Protein 2YFV (pdb70)

Organism: Kluyveromyces lactis (strain ATCC 8585 / CBS 2359 / DSM 70799 / NBRC 1267 / NRRL Y-1140 / WM37) (NCBI:txid284590)

GO terms:
  GO:0005515 protein binding (F, IPI)
  GO:0043505 CENP-A containing nucleosome (C, IDA)

B-factor: mean 50.05, std 14.67, range [24.53, 104.57]

Solvent-accessible surface area: 11880 Å² total; per-residue (Å²): 24,31,150,139,13,0,35,115,8,0,88,98,0,2,94,91,55,116,47,152,20,72,84,65,0,27,101,0,0,27,63,0,0,44,14,36,2,16,5,16,1,44,35,0,30,18,42,0,31,107,38,86,27,17,24,0,51,111,130,9,0,72,71,7,70,175,126,97,134,121,39,59,2,1,39,99,78,11,0,101,142,4,3,149,169,6,43,9,153,92,40,24,52,99,0,33,83,10,1,22,71,3,0,72,70,7,0,46,37,0,0,115,27,0,3,78,94,0,75,159,53,180,76,151,39,0,26,0,79,1,0,3,70,0,1,82,121,24,15,198,115,71,168,88,126,53,94,4,146,41,101,131,110,5,38,120,37,58,109,122,84,11,116,79,115,26,116,120,11,65,66,76,27,89,132,54,11,49,106,7,18,112,99,4,63,36,93,85,56,49,84,37,98,71,47,168,161,103,55,56,79,142

InterPro domains:
  IPR000164 Histone H3/CENP-A [PR00622] (79-100)
  IPR000164 Histone H3/CENP-A [PR00622] (146-162)
  IPR000164 Histone H3/CENP-A [PR00622] (162-183)
  IPR000164 Histone H3/CENP-A [PS00959] (112-120)
  IPR000164 Histone H3/CENP-A [PTHR45810] (48-181)
  IPR000164 Histone H3/CENP-A [SM00428] (77-184)
  IPR007125 Core Histone H2A/H2B/H3 domain [PF00125] (92-179)
  IPR009072 Histone-fold [G3DSA:1.10.20.10] (46-183)
  IPR009072 Histone-fold [SSF47113] (60-182)

Structure (mmCIF, N/CA/C/O backbone):
data_2YFV
#
_entry.id   2YFV
#
_cell.length_a   32.723
_cell.length_b   65.530
_cell.length_c   121.097
_cell.angle_alpha   90.00
_cell.angle_beta   90.00
_cell.angle_gamma   90.00
#
_symmetry.space_group_name_H-M   'P 2 21 21'
#
loop_
_entity.id
_entity.type
_entity.pdbx_description
1 polymer 'HISTONE H3-LIKE CENTROMERIC PROTEIN CSE4'
2 polymer 'HISTONE H4'
3 polymer SCM3
4 non-polymer 'IODIDE ION'
5 water water
#
loop_
_atom_site.group_PDB
_atom_site.id
_atom_site.type_symbol
_atom_site.label_atom_id
_atom_site.label_alt_id
_atom_site.label_comp_id
_atom_site.label_asym_id
_atom_site.label_entity_id
_atom_site.label_seq_id
_atom_site.pdbx_PDB_ins_code
_atom_site.Cartn_x
_atom_site.Cartn_y
_atom_site.Cartn_z
_atom_site.occupancy
_atom_site.B_iso_or_equiv
_atom_site.auth_seq_id
_atom_site.auth_comp_id
_atom_site.auth_asym_id
_atom_site.auth_atom_id
_atom_site.pdbx_PDB_model_num
ATOM 1 N N . ILE A 1 28 ? -18.971 4.582 -26.552 1.00 62.24 108 ILE A N 1
ATOM 2 C CA . ILE A 1 28 ? -19.491 5.750 -27.330 1.00 61.81 108 ILE A CA 1
ATOM 3 C C . ILE A 1 28 ? -20.859 5.408 -27.936 1.00 63.32 108 ILE A C 1
ATOM 4 O O . ILE A 1 28 ? -21.084 4.301 -28.436 1.00 64.07 108 ILE A O 1
ATOM 9 N N . SER A 1 29 ? -21.769 6.369 -27.871 1.00 63.57 109 SER A N 1
ATOM 10 C CA . SER A 1 29 ? -23.054 6.246 -28.523 1.00 65.29 109 SER A CA 1
ATOM 11 C C . SER A 1 29 ? -22.917 6.625 -30.004 1.00 64.29 109 SER A C 1
ATOM 12 O O . SER A 1 29 ? -22.163 7.550 -30.374 1.00 62.18 109 SER A O 1
ATOM 15 N N . ARG A 1 30 ? -23.664 5.899 -30.835 1.00 64.99 110 ARG A N 1
ATOM 16 C CA . ARG A 1 30 ? -23.640 6.049 -32.290 1.00 64.26 110 ARG A CA 1
ATOM 17 C C . ARG A 1 30 ? -24.107 7.430 -32.827 1.00 62.92 110 ARG A C 1
ATOM 18 O O . ARG A 1 30 ? -23.468 7.994 -33.723 1.00 61.98 110 ARG A O 1
ATOM 26 N N . MET A 1 31 ? -25.196 7.973 -32.283 1.00 62.44 111 MET A N 1
ATOM 27 C CA . MET A 1 31 ? -25.838 9.156 -32.890 1.00 61.94 111 MET A CA 1
ATOM 28 C C . MET A 1 31 ? -25.034 10.476 -32.830 1.00 58.25 111 MET A C 1
ATOM 29 O O . MET A 1 31 ? -24.916 11.166 -33.838 1.00 57.97 111 MET A O 1
ATOM 34 N N . PRO A 1 32 ? -24.504 10.847 -31.649 1.00 55.14 112 PRO A N 1
ATOM 35 C CA . PRO A 1 32 ? -23.657 12.043 -31.660 1.00 52.69 112 PRO A CA 1
ATOM 36 C C . PRO A 1 32 ? -22.359 11.840 -32.455 1.00 49.33 112 PRO A C 1
ATOM 37 O O . PRO A 1 32 ? -21.898 12.783 -33.111 1.00 48.82 112 PRO A O 1
ATOM 41 N N . PHE A 1 33 ? -21.793 10.632 -32.408 1.00 46.45 113 PHE A N 1
ATOM 42 C CA . PHE A 1 33 ? -20.591 10.308 -33.198 1.00 44.24 113 PHE A CA 1
ATOM 43 C C . PHE A 1 33 ? -20.841 10.548 -34.681 1.00 44.95 113 PHE A C 1
ATOM 44 O O . PHE A 1 33 ? -20.044 11.210 -35.347 1.00 44.24 113 PHE A O 1
ATOM 52 N N . ALA A 1 34 ? -21.965 10.012 -35.170 1.00 45.89 114 ALA A N 1
ATOM 53 C CA . ALA A 1 34 ? -22.374 10.1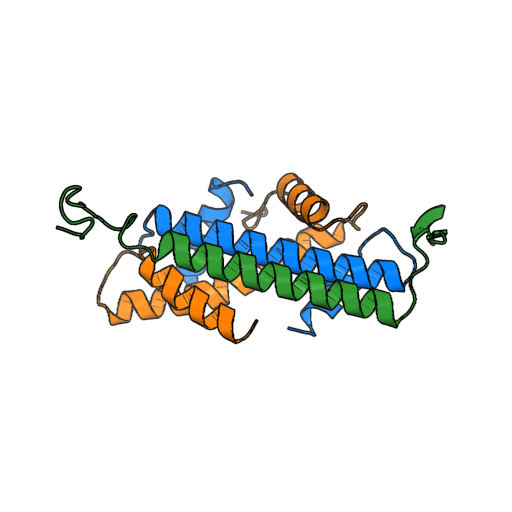27 -36.565 1.00 46.76 114 ALA A CA 1
ATOM 54 C C . ALA A 1 34 ? -22.561 11.578 -36.978 1.00 47.32 114 ALA A C 1
ATOM 55 O O . ALA A 1 34 ? -22.122 11.963 -38.049 1.00 47.59 114 ALA A O 1
ATOM 57 N N . ARG A 1 35 ? -23.216 12.360 -36.124 1.00 47.66 115 ARG A N 1
ATOM 58 C CA . ARG A 1 35 ? -23.436 13.782 -36.356 1.00 48.96 115 ARG A CA 1
ATOM 59 C C . ARG A 1 35 ? -22.101 14.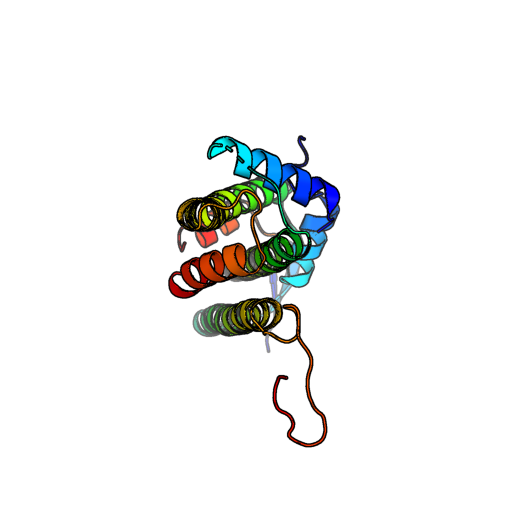492 -36.503 1.00 47.72 115 ARG A C 1
ATOM 60 O O . ARG A 1 35 ? -21.969 15.391 -37.330 1.00 49.30 115 ARG A O 1
ATOM 68 N N . LEU A 1 36 ? -21.119 14.081 -35.704 1.00 45.59 116 LEU A N 1
ATOM 69 C CA . LEU A 1 36 ? -19.757 14.634 -35.768 1.00 44.59 116 LEU A CA 1
ATOM 70 C C . LEU A 1 36 ? -19.023 14.240 -37.059 1.00 45.50 116 LEU A C 1
ATOM 71 O O . LEU A 1 36 ? -18.430 15.100 -37.728 1.00 46.24 116 LEU A O 1
ATOM 76 N N . VAL A 1 37 ? -19.065 12.946 -37.399 1.00 45.57 117 VAL A N 1
ATOM 77 C CA . VAL A 1 37 ? -18.513 12.465 -38.650 1.00 46.54 117 VAL A CA 1
ATOM 78 C C . VAL A 1 37 ? -19.038 13.316 -39.803 1.00 50.04 117 VAL A C 1
ATOM 79 O O . VAL A 1 37 ? -18.272 13.727 -40.656 1.00 51.20 117 VAL A O 1
ATOM 83 N N . LYS A 1 38 ? -20.333 13.613 -39.805 1.00 52.79 118 LYS A N 1
ATOM 84 C CA . LYS A 1 38 ? -20.926 14.414 -40.873 1.00 56.51 118 LYS A CA 1
ATOM 85 C C . LYS A 1 38 ? -20.501 15.881 -40.858 1.00 58.26 118 LYS A C 1
ATOM 86 O O . LYS A 1 38 ? -20.232 16.453 -41.910 1.00 59.89 118 LYS A O 1
ATOM 92 N N . GLU A 1 39 ? -20.421 16.488 -39.678 1.00 58.51 119 GLU A N 1
ATOM 93 C CA . GLU A 1 39 ? -19.936 17.856 -39.579 1.00 60.91 119 GLU A CA 1
ATOM 94 C C . GLU A 1 39 ? -18.521 17.913 -40.173 1.00 60.52 119 GLU A C 1
ATOM 95 O O . GLU A 1 39 ? -18.211 18.807 -40.971 1.00 62.24 119 GLU A O 1
ATOM 101 N N . VAL A 1 40 ? -17.690 16.928 -39.808 1.00 58.29 120 VAL A N 1
ATOM 102 C CA . VAL A 1 40 ? -16.295 16.862 -40.259 1.00 58.48 120 VAL A CA 1
ATOM 103 C C . VAL A 1 40 ? -16.159 16.531 -41.756 1.00 60.83 120 VAL A C 1
ATOM 104 O O . VAL A 1 40 ? -15.300 17.107 -42.432 1.00 62.86 120 VAL A O 1
ATOM 108 N N . THR A 1 41 ? -16.995 15.643 -42.292 1.00 60.96 121 THR A N 1
ATOM 109 C CA . THR A 1 41 ? -16.904 15.360 -43.723 1.00 63.44 121 THR A CA 1
ATOM 110 C C . THR A 1 41 ? -17.256 16.616 -44.535 1.00 66.96 121 THR A C 1
ATOM 111 O O . THR A 1 41 ? -16.709 16.836 -45.614 1.00 68.16 121 THR A O 1
ATOM 115 N N . ASP A 1 42 ? -18.138 17.443 -43.969 1.00 69.09 122 ASP A N 1
ATOM 116 C CA . ASP A 1 42 ? -18.642 18.670 -44.611 1.00 73.78 122 ASP A CA 1
ATOM 117 C C . ASP A 1 42 ? -17.605 19.773 -44.752 1.00 76.02 122 ASP A C 1
ATOM 118 O O . ASP A 1 42 ? -17.680 20.555 -45.690 1.00 79.38 122 ASP A O 1
ATOM 123 N N . GLN A 1 43 ? -16.657 19.861 -43.825 1.00 75.27 123 GLN A N 1
ATOM 124 C CA . GLN A 1 43 ? -15.603 20.863 -43.957 1.00 78.12 123 GLN A CA 1
ATOM 125 C C . GLN A 1 43 ? -14.590 20.498 -45.067 1.00 79.52 123 GLN A C 1
ATOM 126 O O . GLN A 1 43 ? -13.742 21.311 -45.418 1.00 82.09 123 GLN A O 1
ATOM 132 N N . PHE A 1 44 ? -14.722 19.300 -45.649 1.00 78.64 124 PHE A N 1
ATOM 133 C CA . PHE A 1 44 ? -13.849 18.849 -46.749 1.00 79.91 124 PHE A CA 1
ATOM 134 C C . PHE A 1 44 ? -14.560 18.756 -48.095 1.00 82.60 124 PHE A C 1
ATOM 135 O O . PHE A 1 44 ? -14.090 18.049 -48.987 1.00 83.54 124 PHE A O 1
ATOM 143 N N . THR A 1 45 ? -15.680 19.464 -48.246 1.00 84.36 125 THR A N 1
ATOM 144 C CA . THR A 1 45 ? -16.491 19.392 -49.468 1.00 86.52 125 THR A CA 1
ATOM 145 C C . THR A 1 45 ? -16.957 20.786 -49.918 1.00 90.19 125 THR A C 1
ATOM 146 O O . THR A 1 45 ? -18.058 21.243 -49.583 1.00 90.60 125 THR A O 1
ATOM 150 N N . LEU A 1 51 ? -21.305 14.208 -49.239 1.00 73.23 131 LEU A N 1
ATOM 151 C CA . LEU A 1 51 ? -20.915 12.804 -49.347 1.00 71.86 131 LEU A CA 1
ATOM 152 C C . LEU A 1 51 ? -21.666 11.975 -48.330 1.00 69.96 131 LEU A C 1
ATOM 153 O O . LEU A 1 51 ? -21.967 12.448 -47.238 1.00 68.97 131 LEU A O 1
ATOM 158 N N . ARG A 1 52 ? -21.955 10.731 -48.687 1.00 69.75 132 ARG A N 1
ATOM 159 C CA . ARG A 1 52 ? -22.719 9.868 -47.812 1.00 68.61 132 ARG A CA 1
ATOM 160 C C . ARG A 1 52 ? -21.790 8.846 -47.160 1.00 65.99 132 ARG A C 1
ATOM 161 O O . ARG A 1 52 ? -20.690 8.584 -47.668 1.00 66.06 132 ARG A O 1
ATOM 169 N N . TRP A 1 53 ? -22.222 8.285 -46.035 1.00 63.57 133 TRP A N 1
ATOM 170 C CA . TRP A 1 53 ? -21.429 7.288 -45.318 1.00 61.06 133 TRP A CA 1
ATOM 171 C C . TRP A 1 53 ? -22.069 5.908 -45.263 1.00 61.31 133 TRP A C 1
ATOM 172 O O . TRP A 1 53 ? -23.210 5.769 -44.835 1.00 62.43 133 TRP A O 1
ATOM 183 N N . GLN A 1 54 ? -21.334 4.892 -45.710 1.00 60.93 134 GLN A N 1
ATOM 184 C CA . GLN A 1 54 ? -21.734 3.502 -45.516 1.00 60.96 134 GLN A CA 1
ATOM 185 C C . GLN A 1 54 ? -21.737 3.241 -44.004 1.00 58.96 134 GLN A C 1
ATOM 186 O O . GLN A 1 54 ? -20.894 3.784 -43.267 1.00 56.34 134 GLN A O 1
ATOM 192 N N . SER A 1 55 ? -22.689 2.423 -43.544 1.00 59.52 135 SER A N 1
ATOM 193 C CA . SER A 1 55 ? -22.892 2.200 -42.101 1.00 57.96 135 SER A CA 1
ATOM 194 C C . SER A 1 55 ? -21.731 1.456 -41.417 1.00 56.03 135 SER A C 1
ATOM 195 O O . SER A 1 55 ? -21.390 1.767 -40.282 1.00 54.51 135 SER A O 1
ATOM 198 N N . MET A 1 56 ? -21.140 0.488 -42.115 1.00 56.74 136 MET A N 1
ATOM 199 C CA . MET A 1 56 ? -19.901 -0.154 -41.686 1.00 56.07 136 MET A CA 1
ATOM 200 C C . MET A 1 56 ? -18.713 0.790 -41.659 1.00 53.25 136 MET A C 1
ATOM 201 O O . MET A 1 56 ? -17.757 0.559 -40.924 1.00 51.92 136 MET A O 1
ATOM 206 N N . ALA A 1 57 ? -18.774 1.832 -42.481 1.00 52.71 137 ALA A N 1
ATOM 207 C CA . ALA A 1 57 ? -17.740 2.853 -42.529 1.00 50.94 137 ALA A CA 1
ATOM 208 C C . ALA A 1 57 ? -17.728 3.670 -41.254 1.00 48.49 137 ALA A C 1
ATOM 209 O O . ALA A 1 57 ? -16.671 3.944 -40.728 1.00 47.41 137 ALA A O 1
ATOM 211 N N . ILE A 1 58 ? -18.903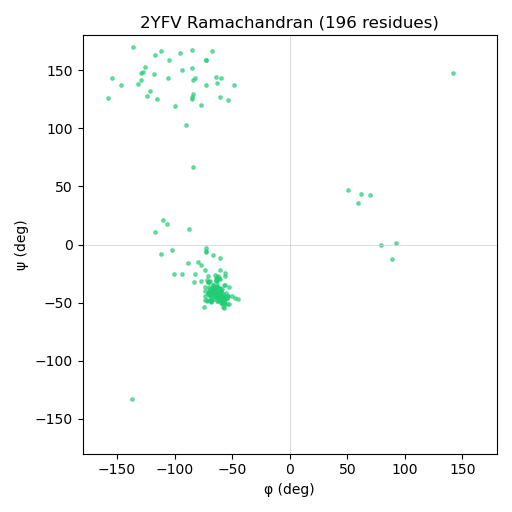 4.055 -40.758 1.00 48.92 138 ILE A N 1
ATOM 212 C CA . ILE A 1 58 ? -19.022 4.799 -39.495 1.00 47.79 138 ILE A CA 1
ATOM 213 C C . ILE A 1 58 ? -18.620 3.902 -38.307 1.00 46.92 138 ILE A C 1
ATOM 214 O O . ILE A 1 58 ? -17.927 4.355 -37.394 1.00 45.33 138 ILE A O 1
ATOM 219 N N . MET A 1 59 ? -19.058 2.644 -38.332 1.00 47.64 139 MET A N 1
ATOM 220 C CA . MET A 1 59 ? -18.749 1.698 -37.269 1.00 47.57 139 MET A CA 1
ATOM 221 C C . MET A 1 59 ? -17.237 1.486 -37.111 1.00 45.44 139 MET A C 1
ATOM 222 O O . MET A 1 59 ? -16.709 1.510 -35.987 1.00 44.12 139 MET A O 1
ATOM 227 N N . ALA A 1 60 ? -16.558 1.283 -38.235 1.00 44.70 140 ALA A N 1
ATOM 228 C CA . ALA A 1 60 ? -15.107 1.133 -38.265 1.00 43.58 140 ALA A CA 1
ATOM 229 C C . ALA A 1 60 ? -14.391 2.382 -37.744 1.00 41.27 140 ALA A C 1
ATOM 230 O O . ALA A 1 60 ? -13.422 2.264 -36.993 1.00 39.37 140 ALA A O 1
ATOM 232 N N . LEU A 1 61 ? -14.882 3.564 -38.122 1.00 40.41 141 LEU A N 1
ATOM 233 C CA . LEU A 1 61 ? -14.353 4.818 -37.589 1.00 39.24 141 LEU A CA 1
ATOM 234 C C . LEU A 1 61 ? -14.512 4.910 -36.083 1.00 37.94 141 LEU A C 1
ATOM 235 O O . LEU A 1 61 ? -13.560 5.288 -35.383 1.00 36.47 141 LEU A O 1
ATOM 240 N N . GLN A 1 62 ? -15.721 4.583 -35.607 1.00 38.22 142 GLN A N 1
ATOM 241 C CA . GLN A 1 62 ? -16.058 4.581 -34.181 1.00 37.86 142 GLN A CA 1
ATOM 242 C C . GLN A 1 62 ? -15.209 3.607 -33.412 1.00 37.20 142 GLN A C 1
ATOM 243 O O . GLN A 1 62 ? -14.670 3.957 -32.366 1.00 36.44 142 GLN A O 1
ATOM 249 N N . GLU A 1 63 ? -15.062 2.393 -33.924 1.00 38.63 143 GLU A N 1
ATOM 250 C CA . GLU A 1 63 ? -14.228 1.406 -33.231 1.00 39.29 143 GLU A CA 1
ATOM 251 C C . GLU A 1 63 ? -12.792 1.911 -33.159 1.00 38.52 143 GLU A C 1
ATOM 252 O O . GLU A 1 63 ? -12.112 1.730 -32.141 1.00 38.56 143 GLU A O 1
ATOM 258 N N . ALA A 1 64 ? -12.334 2.556 -34.232 1.00 38.89 144 ALA A N 1
ATOM 259 C CA . ALA A 1 64 ? -10.967 3.070 -34.284 1.00 38.49 144 ALA A CA 1
ATOM 260 C C . ALA A 1 64 ? -10.810 4.300 -33.404 1.00 37.64 144 ALA A C 1
ATOM 261 O O . ALA A 1 64 ? -9.796 4.427 -32.709 1.00 37.57 144 ALA A O 1
ATOM 263 N N . SER A 1 65 ? -11.814 5.185 -33.395 1.00 37.68 145 SER A N 1
ATOM 264 C CA . SER A 1 65 ? -11.790 6.371 -32.522 1.00 36.94 145 SER A CA 1
ATOM 265 C C . SER A 1 65 ? -11.689 5.956 -31.058 1.00 36.58 145 SER A C 1
ATOM 266 O O . SER A 1 65 ? -10.989 6.600 -30.273 1.00 35.18 145 SER A O 1
ATOM 269 N N . GLU A 1 66 ? -12.414 4.890 -30.697 1.00 37.79 146 GLU A N 1
ATOM 270 C CA . GLU A 1 66 ? -12.413 4.380 -29.324 1.00 37.74 146 GLU A CA 1
ATOM 271 C C . GLU A 1 66 ? -11.062 3.799 -28.900 1.00 36.96 146 GLU A C 1
ATOM 272 O O . GLU A 1 66 ? -10.605 4.076 -27.800 1.00 35.99 146 GLU A O 1
ATOM 278 N N . ALA A 1 67 ? -10.419 3.023 -29.771 1.00 37.13 147 ALA A N 1
ATOM 279 C CA . ALA A 1 67 ? -9.121 2.448 -29.437 1.00 37.20 147 ALA A CA 1
ATOM 280 C C . ALA A 1 67 ? -8.116 3.569 -29.208 1.00 36.38 147 ALA A C 1
ATOM 281 O O . ALA A 1 67 ? -7.383 3.555 -28.217 1.00 36.18 147 ALA A O 1
ATOM 283 N N . TYR A 1 68 ? -8.122 4.542 -30.117 1.00 35.92 148 TYR A N 1
ATOM 284 C CA . TYR A 1 68 ? -7.241 5.680 -30.077 1.00 35.38 148 TYR A CA 1
ATOM 285 C C . TYR A 1 68 ? -7.381 6.409 -28.763 1.00 34.36 148 TYR A C 1
ATOM 286 O O . TYR A 1 68 ? -6.394 6.694 -28.106 1.00 34.40 148 TYR A O 1
ATOM 295 N N . LEU A 1 69 ? -8.619 6.726 -28.386 1.00 33.95 149 LEU A N 1
ATOM 296 C CA . LEU A 1 69 ? -8.883 7.491 -27.163 1.00 32.77 149 LEU A CA 1
ATOM 297 C C . LEU A 1 69 ? -8.476 6.690 -25.928 1.00 32.62 149 LEU A C 1
ATOM 298 O O . LEU A 1 69 ? -7.802 7.207 -25.026 1.00 32.35 149 LEU A O 1
ATOM 303 N N . VAL A 1 70 ? -8.876 5.426 -25.882 1.00 33.08 150 VAL A N 1
ATOM 304 C CA . VAL A 1 70 ? -8.570 4.595 -24.717 1.00 33.08 150 VAL A CA 1
ATOM 305 C C . VAL A 1 70 ? -7.050 4.521 -24.541 1.00 33.76 150 VAL A C 1
ATOM 306 O O . VAL A 1 70 ? -6.561 4.660 -23.423 1.00 33.42 150 VAL A O 1
ATOM 310 N N . GLY A 1 71 ? -6.323 4.332 -25.653 1.00 34.78 151 GLY A N 1
ATOM 311 C CA . GLY A 1 71 ? -4.859 4.281 -25.679 1.00 35.67 151 GLY A CA 1
ATOM 312 C C . GLY A 1 71 ? -4.236 5.553 -25.127 1.00 35.82 151 GLY A C 1
ATOM 313 O O . GLY A 1 71 ? -3.338 5.500 -24.278 1.00 36.60 151 GLY A O 1
ATOM 314 N N . LEU A 1 72 ? -4.711 6.702 -25.585 1.00 34.96 152 LEU A N 1
ATOM 315 C CA . LEU A 1 72 ? -4.279 7.959 -25.004 1.00 35.42 152 LEU A CA 1
ATOM 316 C C . LEU A 1 72 ? -4.608 8.090 -23.493 1.00 34.81 152 LEU A C 1
ATOM 317 O O . LEU A 1 72 ? -3.822 8.645 -22.721 1.00 35.28 152 LEU A O 1
ATOM 322 N N . LEU A 1 73 ? -5.774 7.606 -23.078 1.00 34.39 153 LEU A N 1
ATOM 323 C CA . LEU A 1 73 ? -6.138 7.658 -21.680 1.00 33.75 153 LEU A CA 1
ATOM 324 C C . LEU A 1 73 ? -5.217 6.782 -20.833 1.00 34.16 153 LEU A C 1
ATOM 325 O O . LEU A 1 73 ? -4.897 7.161 -19.725 1.00 34.02 153 LEU A O 1
ATOM 330 N N . GLU A 1 74 ? -4.781 5.632 -21.342 1.00 34.86 154 GLU A N 1
ATOM 331 C CA . GLU A 1 74 ? -3.813 4.825 -20.621 1.00 36.65 154 GLU A CA 1
ATOM 332 C C . GLU A 1 74 ? -2.493 5.590 -20.431 1.00 36.53 154 GLU A C 1
ATOM 333 O O . GLU A 1 74 ? -1.979 5.646 -19.314 1.00 37.49 154 GLU A O 1
ATOM 339 N N . HIS A 1 75 ? -1.955 6.196 -21.489 1.00 35.42 155 HIS A N 1
ATOM 340 C CA . HIS A 1 75 ? -0.719 6.956 -21.349 1.00 35.02 155 HIS A CA 1
ATOM 341 C C . HIS A 1 75 ? -0.860 8.112 -20.367 1.00 34.07 155 HIS A C 1
ATOM 342 O O . HIS A 1 75 ? 0.038 8.353 -19.541 1.00 34.94 155 HIS A O 1
ATOM 349 N N . THR A 1 76 ? -1.989 8.802 -20.447 1.00 32.28 156 THR A N 1
ATOM 350 C CA . THR A 1 76 ? -2.306 9.922 -19.556 1.00 31.16 156 THR A CA 1
ATOM 351 C C . THR A 1 76 ? -2.327 9.423 -18.115 1.00 31.37 156 THR A C 1
ATOM 352 O O . THR A 1 76 ? -1.838 10.096 -17.207 1.00 30.93 156 THR A O 1
ATOM 356 N N . ASN A 1 77 ? -2.897 8.233 -17.918 1.00 30.97 157 ASN A N 1
ATOM 357 C CA . ASN A 1 77 ? -3.012 7.664 -16.598 1.00 31.34 157 ASN A CA 1
ATOM 358 C C . ASN A 1 77 ? -1.631 7.339 -16.022 1.00 31.83 157 ASN A C 1
ATOM 359 O O . ASN A 1 77 ? -1.393 7.529 -14.844 1.00 32.28 157 ASN A O 1
ATOM 364 N N . LEU A 1 78 ? -0.724 6.870 -16.870 1.00 32.41 158 LEU A N 1
ATOM 365 C CA . LEU A 1 78 ? 0.659 6.582 -16.473 1.00 32.83 158 LEU A CA 1
ATOM 366 C C . LEU A 1 78 ? 1.478 7.832 -16.112 1.00 33.60 158 LEU A C 1
ATOM 367 O O . LEU A 1 78 ? 2.268 7.799 -15.174 1.00 34.66 158 LEU A O 1
ATOM 372 N N . LEU A 1 79 ? 1.286 8.929 -16.831 1.00 32.66 159 LEU A N 1
ATOM 373 C CA . LEU A 1 79 ? 1.899 10.175 -16.421 1.00 34.17 159 LEU A CA 1
ATOM 374 C C . LEU A 1 79 ? 1.401 10.668 -15.061 1.00 34.16 159 LEU A C 1
ATOM 375 O O . LEU A 1 79 ? 2.176 11.243 -14.315 1.00 35.91 159 LEU A O 1
ATOM 380 N N . ALA A 1 80 ? 0.118 10.486 -14.751 1.00 33.52 160 ALA A N 1
ATOM 381 C CA . ALA A 1 80 ? -0.407 10.897 -13.458 1.00 33.59 160 ALA A CA 1
ATOM 382 C C . ALA A 1 80 ? 0.210 10.027 -12.389 1.00 34.83 160 ALA A C 1
ATOM 383 O O . ALA A 1 80 ? 0.592 10.531 -11.334 1.00 35.37 160 ALA A O 1
ATOM 385 N N . LEU A 1 81 ? 0.327 8.722 -12.680 1.00 35.13 161 LEU A N 1
ATOM 386 C CA . LEU A 1 81 ? 0.837 7.758 -11.736 1.00 36.23 161 LEU A CA 1
ATOM 387 C C . LEU A 1 81 ? 2.277 8.110 -11.369 1.00 37.53 161 LEU A C 1
ATOM 388 O O . LEU A 1 81 ? 2.633 8.073 -10.202 1.00 38.32 161 LEU A O 1
ATOM 393 N N . HIS A 1 82 ? 3.091 8.475 -12.362 1.00 38.01 162 HIS A N 1
ATOM 394 C CA . HIS A 1 82 ? 4.457 8.901 -12.118 1.00 39.22 162 HIS A CA 1
ATOM 395 C C . HIS A 1 82 ? 4.539 10.190 -11.286 1.00 39.21 162 HIS A C 1
ATOM 396 O O . HIS A 1 82 ? 5.519 10.397 -10.551 1.00 40.32 162 HIS A O 1
ATOM 403 N N . ALA A 1 83 ? 3.521 11.041 -11.389 1.00 37.46 163 ALA A N 1
ATOM 404 C CA . ALA A 1 83 ? 3.418 12.208 -10.515 1.00 37.56 163 ALA A CA 1
ATOM 405 C C . ALA A 1 83 ? 2.681 11.875 -9.206 1.00 37.50 163 ALA A C 1
ATOM 406 O O . ALA A 1 83 ? 2.297 12.784 -8.468 1.00 37.40 163 ALA A O 1
ATOM 408 N N . LYS A 1 84 ? 2.487 10.576 -8.920 1.00 37.57 164 LYS A N 1
ATOM 409 C CA . LYS A 1 84 ? 1.795 10.114 -7.695 1.00 38.18 164 LYS A CA 1
ATOM 410 C C . LYS A 1 84 ? 0.358 10.644 -7.570 1.00 37.86 164 LYS A C 1
ATOM 411 O O . LYS A 1 84 ? -0.120 10.925 -6.452 1.00 38.35 164 LYS A O 1
ATOM 417 N N . ARG A 1 85 ? -0.325 10.767 -8.708 1.00 35.98 165 ARG A N 1
ATOM 418 C CA . ARG A 1 85 ? -1.751 11.101 -8.727 1.00 35.01 165 ARG A CA 1
ATOM 419 C C . ARG A 1 85 ? -2.564 9.967 -9.362 1.00 34.17 165 ARG A C 1
ATOM 420 O O . ARG A 1 85 ? -2.091 9.287 -10.282 1.00 34.59 165 ARG A O 1
ATOM 428 N N . ILE A 1 86 ? -3.781 9.764 -8.882 1.00 33.95 166 ILE A N 1
ATOM 429 C CA . ILE A 1 86 ? -4.724 8.858 -9.528 1.00 32.86 166 ILE A CA 1
ATOM 430 C C . ILE A 1 86 ? -5.771 9.649 -10.323 1.00 33.24 166 ILE A C 1
ATOM 431 O O . ILE A 1 86 ? -6.646 9.048 -10.955 1.00 32.82 166 ILE A O 1
ATOM 436 N N . THR A 1 87 ? -5.707 10.987 -10.220 1.00 33.46 167 THR A N 1
ATOM 437 C CA . THR A 1 87 ? -6.569 11.908 -10.949 1.00 34.07 167 THR A CA 1
ATOM 438 C C . THR A 1 87 ? -5.799 12.432 -12.146 1.00 33.83 167 THR A C 1
ATOM 439 O O . THR A 1 87 ? -4.773 13.110 -11.952 1.00 34.59 167 THR A O 1
ATOM 443 N N . ILE A 1 88 ? -6.308 12.182 -13.358 1.00 32.32 168 ILE A N 1
ATOM 444 C CA . ILE A 1 88 ? -5.692 12.712 -14.563 1.00 31.48 168 ILE A CA 1
ATOM 445 C C . ILE A 1 88 ? -6.150 14.143 -14.854 1.00 32.86 168 ILE A C 1
ATOM 446 O O . ILE A 1 88 ? -7.314 14.498 -14.675 1.00 32.46 168 ILE A O 1
ATOM 451 N N . MET A 1 89 ? -5.201 14.950 -15.321 1.00 34.46 169 MET A N 1
ATOM 452 C CA . MET A 1 89 ? -5.395 16.393 -15.530 1.00 36.77 169 MET A CA 1
ATOM 453 C C . MET A 1 89 ? -5.254 16.716 -17.002 1.00 36.31 169 MET A C 1
ATOM 454 O O . MET A 1 89 ? -4.698 15.911 -17.767 1.00 34.67 169 MET A O 1
ATOM 459 N N . ARG A 1 90 ? -5.745 17.901 -17.382 1.00 37.57 170 ARG A N 1
ATOM 460 C CA . ARG A 1 90 ? -5.571 18.416 -18.737 1.00 38.30 170 ARG A CA 1
ATOM 461 C C . ARG A 1 90 ? -4.069 18.425 -19.099 1.00 38.29 170 ARG A C 1
ATOM 462 O O . ARG A 1 90 ? -3.694 17.946 -20.167 1.00 37.78 170 ARG A O 1
ATOM 470 N N . LYS A 1 91 ? -3.215 18.900 -18.202 1.00 39.15 171 LYS A N 1
ATOM 471 C CA . LYS A 1 91 ? -1.764 18.925 -18.499 1.00 40.68 171 LYS A CA 1
ATOM 472 C C . LYS A 1 91 ? -1.174 17.535 -18.852 1.00 38.88 171 LYS A C 1
ATOM 473 O O . LYS A 1 91 ? -0.402 17.433 -19.800 1.00 39.12 171 LYS A O 1
ATOM 479 N N . ASP A 1 92 ? -1.552 16.492 -18.103 1.00 37.22 172 ASP A N 1
ATOM 480 C CA . ASP A 1 92 ? -1.157 15.115 -18.414 1.00 36.59 172 ASP A CA 1
ATOM 481 C C . ASP A 1 92 ? -1.565 14.764 -19.859 1.00 36.76 172 ASP A C 1
ATOM 482 O O . ASP A 1 92 ? -0.717 14.334 -20.656 1.00 37.06 172 ASP A O 1
ATOM 487 N N . MET A 1 93 ? -2.834 15.004 -20.209 1.00 36.03 173 MET A N 1
ATOM 488 C CA . MET A 1 93 ? -3.324 14.658 -21.537 1.00 36.48 173 MET A CA 1
ATOM 489 C C . MET A 1 93 ? -2.604 15.448 -22.608 1.00 37.47 173 MET A C 1
ATOM 490 O O . MET A 1 93 ? -2.254 14.914 -23.657 1.00 37.16 173 MET A O 1
ATOM 495 N N . GLN A 1 94 ? -2.364 16.718 -22.319 1.00 39.25 174 GLN A N 1
ATOM 496 C CA . GLN A 1 94 ? -1.660 17.594 -23.237 1.00 41.63 174 GLN A CA 1
ATOM 497 C C . GLN A 1 94 ? -0.257 17.072 -23.523 1.00 42.28 174 GLN A C 1
ATOM 498 O O . GLN A 1 94 ? 0.188 17.157 -24.665 1.00 43.06 174 GLN A O 1
ATOM 504 N N . LEU A 1 95 ? 0.415 16.504 -22.512 1.00 41.42 175 LEU A N 1
ATOM 505 C CA . LEU A 1 95 ? 1.757 15.975 -22.717 1.00 42.20 175 LEU A CA 1
ATOM 506 C C . LEU A 1 95 ? 1.693 14.674 -23.518 1.00 41.54 175 LEU A C 1
ATOM 507 O O . LEU A 1 95 ? 2.407 14.494 -24.508 1.00 42.14 175 LEU A O 1
ATOM 512 N N . ALA A 1 96 ? 0.814 13.772 -23.115 1.00 40.70 176 ALA A N 1
ATOM 513 C CA . ALA A 1 96 ? 0.658 12.529 -23.872 1.00 41.74 176 ALA A CA 1
ATOM 514 C C . ALA A 1 96 ? 0.319 12.851 -25.327 1.00 44.05 176 ALA A C 1
ATOM 515 O O . ALA A 1 96 ? 0.653 12.087 -26.218 1.00 45.00 176 ALA A O 1
ATOM 517 N N . ARG A 1 97 ? -0.302 14.012 -25.558 1.00 46.01 177 ARG A N 1
ATOM 518 C CA . ARG A 1 97 ? -0.623 14.462 -26.917 1.00 48.34 177 ARG A CA 1
ATOM 519 C C . ARG A 1 97 ? 0.585 14.896 -27.689 1.00 51.84 177 ARG A C 1
ATOM 520 O O . ARG A 1 97 ? 0.726 14.525 -28.857 1.00 53.49 177 ARG A O 1
ATOM 528 N N . ARG A 1 98 ? 1.421 15.718 -27.053 1.00 54.10 178 ARG A N 1
ATOM 529 C CA . ARG A 1 98 ? 2.616 16.299 -27.671 1.00 58.12 178 ARG A CA 1
ATOM 530 C C . ARG A 1 98 ? 3.599 15.204 -28.137 1.00 59.58 178 ARG A C 1
ATOM 531 O O . ARG A 1 98 ? 4.358 15.404 -29.077 1.00 62.51 178 ARG A O 1
ATOM 539 N N . ILE A 1 99 ? 3.595 14.070 -27.443 1.00 58.66 179 ILE A N 1
ATOM 540 C CA . ILE A 1 99 ? 4.296 12.866 -27.861 1.00 60.29 179 ILE A CA 1
ATOM 541 C C . ILE A 1 99 ? 3.321 12.180 -28.837 1.00 60.76 179 ILE A C 1
ATOM 542 O O . ILE A 1 99 ? 2.760 11.094 -28.550 1.00 59.16 179 ILE A O 1
ATOM 547 N N . ARG A 1 100 ? 3.110 12.855 -29.983 1.00 62.96 180 ARG A N 1
ATOM 548 C CA . ARG A 1 100 ? 1.948 12.653 -30.891 1.00 62.80 180 ARG A CA 1
ATOM 549 C C . ARG A 1 100 ? 1.280 11.272 -30.851 1.00 61.85 180 ARG A C 1
ATOM 550 O O . ARG A 1 100 ? 0.234 11.078 -30.207 1.00 60.50 180 ARG A O 1
ATOM 552 N N . ASP B 2 1 ? -24.021 18.367 -31.438 1.00 77.48 24 ASP B N 1
ATOM 553 C CA . ASP B 2 1 ? -24.045 19.811 -31.025 1.00 79.61 24 ASP B CA 1
ATOM 554 C C . ASP B 2 1 ? -22.839 20.185 -30.132 1.00 75.42 24 ASP B C 1
ATOM 555 O O . ASP B 2 1 ? -21.668 20.061 -30.528 1.00 73.30 24 ASP B O 1
ATOM 560 N N . ASN B 2 2 ? -23.145 20.653 -28.927 1.00 74.14 25 ASN B N 1
ATOM 561 C CA . ASN B 2 2 ? -22.152 20.949 -27.914 1.00 70.19 25 ASN B CA 1
ATOM 562 C C . ASN B 2 2 ? -21.579 19.654 -27.327 1.00 64.39 25 ASN B C 1
ATOM 563 O O . ASN B 2 2 ? -20.635 19.672 -26.518 1.00 61.91 25 ASN B O 1
ATOM 568 N N . ILE B 2 3 ? -22.150 18.524 -27.742 1.00 61.79 26 ILE B N 1
ATOM 569 C CA . ILE B 2 3 ? -21.704 17.236 -27.232 1.00 56.37 26 ILE B CA 1
ATOM 570 C C . ILE B 2 3 ? -20.553 16.676 -28.069 1.00 53.34 26 ILE B C 1
ATOM 571 O O . ILE B 2 3 ? -19.840 15.776 -27.629 1.00 50.60 26 ILE B O 1
ATOM 576 N N . GLN B 2 4 ? -20.363 17.235 -29.263 1.00 53.84 27 GLN B N 1
ATOM 577 C CA . GLN B 2 4 ? -19.118 17.079 -30.017 1.00 51.40 27 GLN B CA 1
ATOM 578 C C . GLN B 2 4 ? -18.674 15.628 -30.147 1.00 47.51 27 GLN B C 1
ATOM 579 O O . GLN B 2 4 ? -17.514 15.307 -29.888 1.00 45.11 27 GLN B O 1
ATOM 585 N N . GLY B 2 5 ? -19.610 14.753 -30.514 1.00 47.26 28 GLY B N 1
ATOM 586 C CA . GLY B 2 5 ? -19.304 13.349 -30.884 1.00 44.02 28 GLY B CA 1
ATOM 587 C C . GLY B 2 5 ? -19.286 12.288 -29.791 1.00 41.36 28 GLY B C 1
ATOM 588 O O . GLY B 2 5 ? -19.249 11.089 -30.090 1.00 40.43 28 GLY B O 1
ATOM 589 N N . ILE B 2 6 ? -19.292 12.715 -28.528 1.00 39.68 29 ILE B N 1
ATO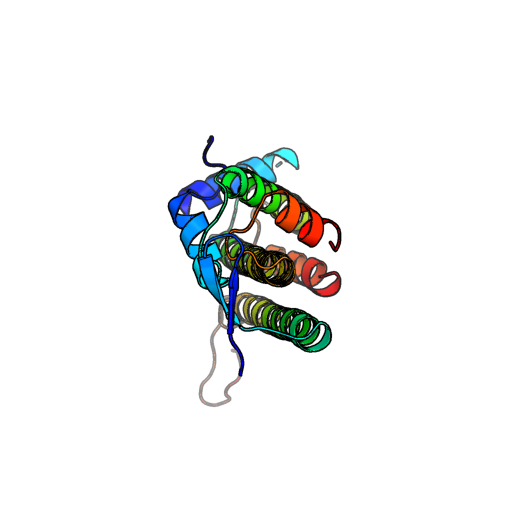M 590 C CA . ILE B 2 6 ? -19.164 11.781 -27.382 1.00 36.98 29 ILE B CA 1
ATOM 591 C C . ILE B 2 6 ? -19.721 12.396 -26.083 1.00 36.95 29 ILE B C 1
ATOM 592 O O . ILE B 2 6 ? -19.367 13.531 -25.678 1.00 35.99 29 ILE B O 1
ATOM 597 N N . THR B 2 7 ? -20.638 11.664 -25.462 1.00 37.32 30 THR B N 1
ATOM 598 C CA . THR B 2 7 ? -21.299 12.136 -24.249 1.00 38.09 30 THR B CA 1
ATOM 599 C C . THR B 2 7 ? -20.315 12.080 -23.085 1.00 35.81 30 THR B C 1
ATOM 600 O O . THR B 2 7 ? -19.344 11.333 -23.146 1.00 32.93 30 THR B O 1
ATOM 604 N N . LYS B 2 8 ? -20.574 12.860 -22.029 1.00 36.32 31 LYS B N 1
ATOM 605 C CA . LYS B 2 8 ? -19.757 12.783 -20.807 1.00 35.20 31 LYS B CA 1
ATOM 606 C C . LYS B 2 8 ? -19.719 11.369 -20.178 1.00 33.94 31 LYS B C 1
ATOM 607 O O . LYS B 2 8 ? -18.641 10.872 -19.883 1.00 33.46 31 LYS B O 1
ATOM 613 N N . PRO B 2 9 ? -20.882 10.705 -20.006 1.00 35.43 32 PRO B N 1
ATOM 614 C CA . PRO B 2 9 ? -20.811 9.312 -19.566 1.00 35.17 32 PRO B CA 1
ATOM 615 C C . PRO B 2 9 ? -19.960 8.440 -20.489 1.00 33.97 32 PRO B C 1
ATOM 616 O O . PRO B 2 9 ? -19.300 7.542 -20.003 1.00 33.44 32 PRO B O 1
ATOM 620 N N . ALA B 2 10 ? -19.965 8.675 -21.795 1.00 34.03 33 ALA B N 1
ATOM 621 C CA . ALA B 2 10 ? -19.161 7.795 -22.662 1.00 34.07 33 ALA B CA 1
ATOM 622 C C . ALA B 2 10 ? -17.676 8.062 -22.459 1.00 32.28 33 ALA B C 1
ATOM 623 O O . ALA B 2 10 ? -16.843 7.157 -22.522 1.00 33.02 33 ALA B O 1
ATOM 625 N N . ILE B 2 11 ? -17.338 9.304 -22.167 1.00 31.20 34 ILE B N 1
ATOM 626 C CA . ILE B 2 11 ? -15.954 9.649 -21.960 1.00 29.80 34 ILE B CA 1
ATOM 627 C C . ILE B 2 11 ? -15.482 8.934 -20.705 1.00 29.69 34 ILE B C 1
ATOM 628 O O . ILE B 2 11 ? -14.359 8.434 -20.661 1.00 30.05 34 ILE B O 1
ATOM 633 N N . ARG B 2 12 ? -16.335 8.898 -19.683 1.00 30.03 35 ARG B N 1
ATOM 634 C CA . ARG B 2 12 ? -15.980 8.242 -18.428 1.00 30.19 35 ARG B CA 1
ATOM 635 C C . ARG B 2 12 ? -15.814 6.727 -18.633 1.00 31.21 35 ARG B C 1
ATOM 636 O O . ARG B 2 12 ? -14.927 6.113 -18.048 1.00 30.78 35 ARG B O 1
ATOM 644 N N . ARG B 2 13 ? -16.647 6.133 -19.476 1.00 31.56 36 ARG B N 1
ATOM 645 C CA . ARG B 2 13 ? -16.451 4.726 -19.801 1.00 33.91 36 ARG B CA 1
ATOM 646 C C . ARG B 2 13 ? -15.083 4.449 -20.463 1.00 32.43 36 ARG B C 1
ATOM 647 O O . ARG B 2 13 ? -14.367 3.521 -20.098 1.00 31.96 36 ARG B O 1
ATOM 655 N N . LEU B 2 14 ? -14.722 5.281 -21.428 1.00 31.77 37 LEU B N 1
ATOM 656 C CA . LEU 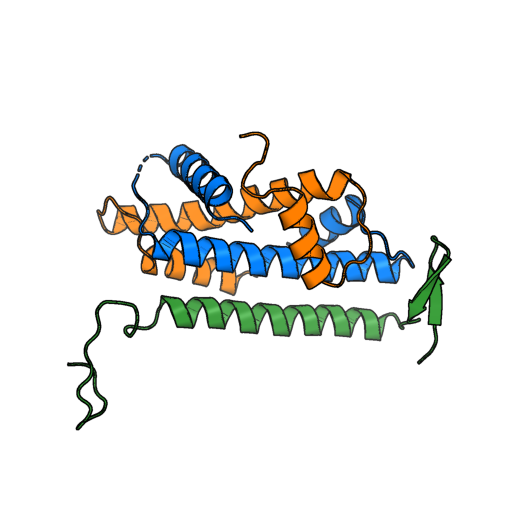B 2 14 ? -13.439 5.150 -22.109 1.00 31.22 37 LEU B CA 1
ATOM 657 C C . LEU B 2 14 ? -12.257 5.247 -21.130 1.00 31.31 37 LEU B C 1
ATOM 658 O O . LEU B 2 14 ? -11.352 4.393 -21.145 1.00 32.47 37 LEU B O 1
ATOM 663 N N . ALA B 2 15 ? -12.290 6.261 -20.259 1.00 29.82 38 ALA B N 1
ATOM 664 C CA . ALA B 2 15 ? -11.275 6.416 -19.222 1.00 29.09 38 ALA B CA 1
ATOM 665 C C . ALA B 2 15 ? -11.180 5.208 -18.273 1.00 30.34 38 ALA B C 1
ATOM 666 O O . ALA B 2 15 ? -10.075 4.790 -17.911 1.00 31.97 38 ALA B O 1
ATOM 668 N N . ARG B 2 16 ? -12.312 4.646 -17.855 1.00 30.66 39 ARG B N 1
ATOM 669 C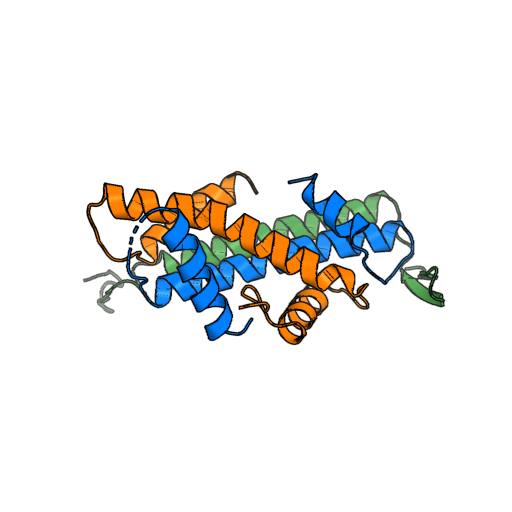 CA . ARG B 2 16 ? -12.273 3.455 -16.981 1.00 33.33 39 ARG B CA 1
ATOM 670 C C . ARG B 2 16 ? -11.621 2.292 -17.706 1.00 35.05 39 ARG B C 1
ATOM 671 O O . ARG B 2 16 ? -10.924 1.500 -17.085 1.00 37.09 39 ARG B O 1
ATOM 679 N N . ARG B 2 17 ? -11.872 2.186 -19.010 1.00 35.16 40 ARG B N 1
ATOM 680 C CA . ARG B 2 17 ? -11.354 1.075 -19.805 1.00 38.29 40 ARG B CA 1
ATOM 681 C C . ARG B 2 17 ? -9.838 1.297 -19.965 1.00 37.96 40 ARG B C 1
ATOM 682 O O . ARG B 2 17 ? -9.070 0.345 -19.998 1.00 39.81 40 ARG B O 1
ATOM 690 N N . GLY B 2 18 ? -9.436 2.572 -19.980 1.00 35.48 41 GLY B N 1
ATOM 691 C CA . GLY B 2 18 ? -8.035 2.991 -19.837 1.00 35.85 41 GLY B CA 1
ATOM 692 C C . GLY B 2 18 ? -7.381 2.878 -18.460 1.00 37.40 41 GLY B C 1
ATOM 693 O O . GLY B 2 18 ? -6.182 3.155 -18.320 1.00 38.57 41 GLY B O 1
ATOM 694 N N . GLY B 2 19 ? -8.133 2.453 -17.440 1.00 37.39 42 GLY B N 1
ATOM 695 C CA . GLY B 2 19 ? -7.563 2.212 -16.101 1.00 37.95 42 GLY B CA 1
ATOM 696 C C . GLY B 2 19 ? -7.642 3.430 -15.186 1.00 37.01 42 GLY B C 1
ATOM 697 O O . GLY B 2 19 ? -7.181 3.381 -14.057 1.00 37.87 42 GLY B O 1
ATOM 698 N N . VAL B 2 20 ? -8.220 4.527 -15.678 1.00 34.52 43 VAL B N 1
ATOM 699 C CA . VAL B 2 20 ? -8.317 5.770 -14.910 1.00 34.52 43 VAL B CA 1
ATOM 700 C C . VAL B 2 20 ? -9.354 5.686 -13.761 1.00 35.56 43 VAL B C 1
ATOM 701 O O . VAL B 2 20 ? -10.460 5.159 -13.946 1.00 36.17 43 VAL B O 1
ATOM 705 N N . LYS B 2 21 ? -9.005 6.219 -12.586 1.00 36.54 44 LYS B N 1
ATOM 706 C CA . LYS B 2 21 ? -9.941 6.223 -11.454 1.00 37.39 44 LYS B CA 1
ATOM 707 C C . LYS B 2 21 ? -10.673 7.539 -11.197 1.00 36.25 44 LYS B C 1
ATOM 708 O O . LYS B 2 21 ? -11.756 7.519 -10.579 1.00 36.22 44 LYS B O 1
ATOM 714 N N . ARG B 2 22 ? -10.074 8.662 -11.629 1.00 35.17 45 ARG B N 1
ATOM 715 C CA . ARG B 2 22 ? -10.615 10.015 -11.410 1.00 34.28 45 ARG B CA 1
ATOM 716 C C . ARG B 2 22 ? -10.100 10.953 -12.511 1.00 34.06 45 ARG B C 1
ATOM 717 O O . ARG B 2 22 ? -8.937 10.865 -12.932 1.00 34.98 45 ARG B O 1
ATOM 725 N N . ILE B 2 23 ? -10.947 11.874 -12.941 1.00 32.90 46 ILE B N 1
ATOM 726 C CA . ILE B 2 23 ? -10.552 12.877 -13.938 1.00 33.41 46 ILE B CA 1
ATOM 727 C C . ILE B 2 23 ? -10.908 14.286 -13.440 1.00 33.40 46 ILE B C 1
ATOM 728 O O . ILE B 2 23 ? -11.941 14.500 -12.823 1.00 33.85 46 ILE B O 1
ATOM 733 N N . SER B 2 24 ? -10.055 15.244 -13.701 1.00 34.25 47 SER B N 1
ATOM 734 C CA . SER B 2 24 ? -10.486 16.629 -13.672 1.00 34.77 47 SER B CA 1
ATOM 735 C C . SER B 2 24 ? -11.605 16.816 -14.707 1.00 34.31 47 SER B C 1
ATOM 736 O O . SER B 2 24 ? -11.577 16.208 -15.785 1.00 33.54 47 SER B O 1
ATOM 739 N N . GLY B 2 25 ? -12.594 17.642 -14.383 1.00 35.13 48 GLY B N 1
ATOM 740 C CA . GLY B 2 25 ? -13.668 17.984 -15.333 1.00 35.39 48 GLY B CA 1
ATOM 741 C C . GLY B 2 25 ? -13.199 18.572 -16.666 1.00 36.04 48 GLY B C 1
ATOM 742 O O . GLY B 2 25 ? -13.907 18.465 -17.666 1.00 36.45 48 GLY B O 1
ATOM 743 N N . LEU B 2 26 ? -12.010 19.182 -16.691 1.00 36.52 49 LEU B N 1
ATOM 744 C CA . LEU B 2 26 ? -11.398 19.674 -17.962 1.00 37.52 49 LEU B CA 1
ATOM 745 C C . LEU B 2 26 ? -10.999 18.553 -18.966 1.00 35.74 49 LEU B C 1
ATOM 746 O O . LEU B 2 26 ? -10.654 18.828 -20.136 1.00 36.85 49 LEU B O 1
ATOM 751 N N . ILE B 2 27 ? -11.070 17.308 -18.513 1.00 32.76 50 ILE B N 1
ATOM 752 C CA . ILE B 2 27 ? -10.729 16.163 -19.344 1.00 31.18 50 ILE B CA 1
ATOM 753 C C . ILE B 2 27 ? -11.783 15.957 -20.431 1.00 30.80 50 ILE B C 1
ATOM 754 O O . ILE B 2 27 ? -11.457 15.529 -21.547 1.00 30.79 50 ILE B O 1
ATOM 759 N N . TYR B 2 28 ? -13.033 16.288 -20.114 1.00 30.39 51 TYR B N 1
ATOM 760 C CA . TYR B 2 28 ? -14.124 16.156 -21.060 1.00 30.83 51 TYR B CA 1
ATOM 761 C C . TYR B 2 28 ? -13.889 16.933 -22.345 1.00 32.06 51 TYR B C 1
ATOM 762 O O . TYR B 2 28 ? -13.966 16.372 -23.447 1.00 31.56 51 TYR B O 1
ATOM 771 N N . GLU B 2 29 ? -13.629 18.227 -22.202 1.00 33.75 52 GLU B N 1
ATOM 772 C CA . GLU B 2 29 ? -13.347 19.047 -23.347 1.00 36.90 52 GLU B CA 1
ATOM 773 C C . GLU B 2 29 ? -12.085 18.586 -24.062 1.00 35.64 52 GLU B C 1
ATOM 774 O O . GLU B 2 29 ? -12.022 18.596 -25.294 1.00 36.54 52 GLU B O 1
ATOM 780 N N . GLU B 2 30 ? -11.086 18.161 -23.304 1.00 34.37 53 GLU B N 1
ATOM 781 C CA . GLU B 2 30 ? -9.829 17.751 -23.923 1.00 35.39 53 GLU B CA 1
ATOM 782 C C . GLU B 2 30 ? -10.028 16.460 -24.749 1.00 33.46 53 GLU B C 1
ATOM 783 O O . GLU B 2 30 ? -9.513 16.345 -25.862 1.00 33.68 53 GLU B O 1
ATOM 789 N N . VAL B 2 31 ? -10.813 15.524 -24.224 1.00 31.16 54 VAL B N 1
ATOM 790 C CA . VAL B 2 31 ? -11.118 14.296 -24.954 1.00 30.10 54 VAL B CA 1
ATOM 791 C C . VAL B 2 31 ? -11.940 14.598 -26.214 1.00 31.43 54 VAL B C 1
ATOM 792 O O . VAL B 2 31 ? -11.702 14.018 -27.252 1.00 30.90 54 VAL B O 1
ATOM 796 N N . ARG B 2 32 ? -12.874 15.542 -26.129 1.00 32.68 55 ARG B N 1
ATOM 797 C CA . ARG B 2 32 ? -13.634 15.948 -27.318 1.00 34.38 55 ARG B CA 1
ATOM 798 C C . ARG B 2 32 ? -12.737 16.598 -28.355 1.00 36.55 55 ARG B C 1
ATOM 799 O O . ARG B 2 32 ? -12.864 16.342 -29.547 1.00 38.03 55 ARG B O 1
ATOM 807 N N . ASN B 2 33 ? -11.828 17.433 -27.890 1.00 37.95 56 ASN B N 1
ATOM 808 C CA . ASN B 2 33 ? -10.791 18.010 -28.716 1.00 40.60 56 ASN B CA 1
ATOM 809 C C . ASN B 2 33 ? -9.973 16.997 -29.507 1.00 39.59 56 ASN B C 1
ATOM 810 O O . ASN B 2 33 ? -9.789 17.141 -30.714 1.00 40.69 56 ASN B O 1
ATOM 815 N N . VAL B 2 34 ? -9.469 15.989 -28.800 1.00 37.50 57 VAL B N 1
ATOM 816 C CA . VAL B 2 34 ? -8.664 14.918 -29.366 1.00 36.91 57 VAL B CA 1
ATOM 817 C C . VAL B 2 34 ? -9.478 14.181 -30.420 1.00 36.32 57 VAL B C 1
ATOM 818 O O . VAL B 2 34 ? -8.969 13.874 -31.508 1.00 37.30 57 VAL B O 1
ATOM 822 N N . LEU B 2 35 ? -10.747 13.932 -30.110 1.00 34.75 58 LEU B N 1
ATOM 823 C CA . LEU B 2 35 ? -11.649 13.182 -31.021 1.00 34.21 58 LEU B CA 1
ATOM 824 C C . LEU B 2 35 ? -11.804 13.912 -32.355 1.00 35.74 58 LEU B C 1
ATOM 825 O O . LEU B 2 35 ? -11.680 13.319 -33.432 1.00 35.65 58 LEU B O 1
ATOM 830 N N . LYS B 2 36 ? -12.069 15.204 -32.262 1.00 37.03 59 LYS B N 1
ATOM 831 C CA . LYS B 2 36 ? -12.203 16.024 -33.435 1.00 40.20 59 LYS B CA 1
ATOM 832 C C . LYS B 2 36 ? -10.916 15.998 -34.279 1.00 40.49 59 LYS B C 1
ATOM 833 O O . LYS B 2 36 ? -10.978 15.808 -35.488 1.00 41.07 59 LYS B O 1
ATOM 839 N N . THR B 2 37 ? -9.771 16.171 -33.623 1.00 40.10 60 THR B N 1
ATOM 840 C CA . THR B 2 37 ? -8.484 16.200 -34.283 1.00 41.47 60 THR B CA 1
ATOM 841 C C . THR B 2 37 ? -8.246 14.889 -35.015 1.00 40.58 60 THR B C 1
ATOM 842 O O . THR B 2 37 ? -7.782 14.876 -36.147 1.00 42.58 60 THR B O 1
ATOM 846 N N . PHE B 2 38 ? -8.574 13.787 -34.367 1.00 38.27 61 PHE B N 1
ATOM 847 C CA . PHE B 2 38 ? -8.279 12.476 -34.911 1.00 37.48 61 PHE B CA 1
ATOM 848 C C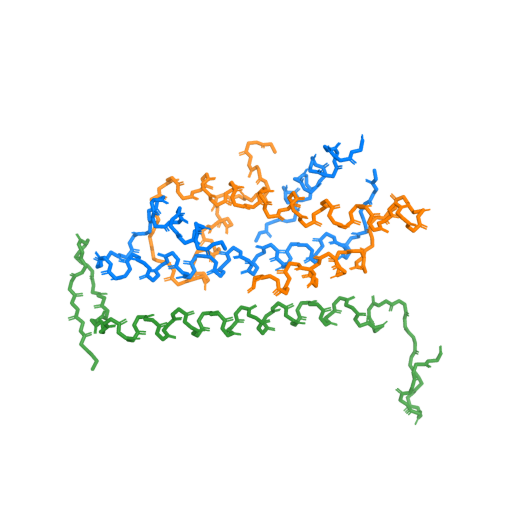 . PHE B 2 38 ? -9.159 12.215 -36.115 1.00 38.52 61 PHE B C 1
ATOM 849 O O . PHE B 2 38 ? -8.702 11.644 -37.090 1.00 39.60 61 PHE B O 1
ATOM 857 N N . LEU B 2 39 ? -10.429 12.611 -36.027 1.00 38.47 62 LEU B N 1
ATOM 858 C CA . LEU B 2 39 ? -11.380 12.408 -37.107 1.00 39.41 62 LEU B CA 1
ATOM 859 C C . LEU B 2 39 ? -11.040 13.282 -38.300 1.00 42.30 62 LEU B C 1
ATOM 860 O O . LEU B 2 39 ? -11.089 12.806 -39.425 1.00 43.62 62 LEU B O 1
ATOM 865 N N . GLU B 2 40 ? -10.686 14.547 -38.077 1.00 43.70 63 GLU B N 1
ATOM 866 C CA . GLU B 2 40 ? -10.305 15.416 -39.196 1.00 47.43 63 GLU B CA 1
ATOM 867 C C . GLU B 2 40 ? -9.187 14.752 -39.999 1.00 48.17 63 GLU B C 1
ATOM 868 O O . GLU B 2 40 ? -9.255 14.679 -41.216 1.00 49.84 63 GLU B O 1
ATOM 874 N N . SER B 2 41 ? -8.181 14.228 -39.302 1.00 46.92 64 SER B N 1
ATOM 875 C CA . SER B 2 41 ? -7.053 13.605 -39.958 1.00 47.98 64 SER B CA 1
ATOM 876 C C . SER B 2 41 ? -7.470 12.367 -40.760 1.00 47.00 64 SER B C 1
ATOM 877 O O . SER B 2 41 ? -7.098 12.201 -41.925 1.00 48.57 64 SER B O 1
ATOM 880 N N . VAL B 2 42 ? -8.238 11.499 -40.118 1.00 44.89 65 VAL B N 1
ATOM 881 C CA . VAL B 2 42 ? -8.634 10.236 -40.715 1.00 44.87 65 VAL B CA 1
ATOM 882 C C . VAL B 2 42 ? -9.623 10.485 -41.857 1.00 46.80 65 VAL B C 1
ATOM 883 O O . VAL B 2 42 ? -9.501 9.884 -42.925 1.00 48.39 65 VAL B O 1
ATOM 887 N N . ILE B 2 43 ? -10.586 11.375 -41.621 1.00 46.91 66 ILE B N 1
ATOM 888 C CA . ILE B 2 43 ? -11.656 11.633 -42.582 1.00 48.87 66 ILE B CA 1
ATOM 889 C C . ILE B 2 43 ? -11.139 12.349 -43.819 1.00 52.12 66 ILE B C 1
ATOM 890 O O . ILE B 2 43 ? -11.593 12.051 -44.929 1.00 53.21 66 ILE B O 1
ATOM 895 N N . ARG B 2 44 ? -10.170 13.256 -43.634 1.00 53.57 67 ARG B N 1
ATOM 896 C CA . ARG B 2 44 ? -9.492 13.883 -44.777 1.00 57.70 67 ARG B CA 1
ATOM 897 C C . ARG B 2 44 ? -8.902 12.826 -45.715 1.00 58.25 67 ARG B C 1
ATOM 898 O O . ARG B 2 44 ? -8.995 12.965 -46.918 1.00 61.22 67 ARG B O 1
ATOM 906 N N . ASP B 2 45 ? -8.303 11.776 -45.163 1.00 56.55 68 ASP B N 1
ATOM 907 C CA . ASP B 2 45 ? -7.712 10.723 -45.989 1.00 57.69 68 ASP B CA 1
ATOM 908 C C . ASP B 2 45 ? -8.770 9.848 -46.637 1.00 57.37 68 ASP B C 1
ATOM 909 O O . ASP B 2 45 ? -8.669 9.534 -47.820 1.00 59.31 68 ASP B O 1
ATOM 914 N N . ALA B 2 46 ? -9.781 9.461 -45.857 1.00 55.35 69 ALA B N 1
ATOM 915 C CA . ALA B 2 46 ? -10.878 8.644 -46.363 1.00 55.46 69 ALA B CA 1
ATOM 916 C C . ALA B 2 46 ? -11.599 9.347 -47.524 1.00 58.01 69 ALA B C 1
ATOM 917 O O . ALA B 2 46 ? -11.855 8.731 -48.560 1.00 59.67 69 ALA B O 1
ATOM 919 N N . VAL B 2 47 ? -11.889 10.633 -47.346 1.00 58.90 70 VAL B N 1
ATOM 920 C CA . VAL B 2 47 ? -12.597 11.451 -48.332 1.00 62.82 70 VAL B CA 1
ATOM 921 C C . VAL B 2 47 ? -11.883 11.543 -49.688 1.00 66.02 70 VAL B C 1
ATOM 922 O O . VAL B 2 47 ? -12.502 11.298 -50.727 1.00 68.33 70 VAL B O 1
ATOM 926 N N . THR B 2 48 ? -10.592 11.879 -49.681 1.00 66.84 71 THR B N 1
ATOM 927 C CA . THR B 2 48 ? -9.841 11.992 -50.938 1.00 70.51 71 THR B CA 1
ATOM 928 C C . THR B 2 48 ? -9.774 10.648 -51.664 1.00 70.53 71 THR B C 1
ATOM 929 O O . THR B 2 48 ? -9.817 10.612 -52.896 1.00 73.43 71 THR B O 1
ATOM 933 N N . TYR B 2 49 ? -9.696 9.555 -50.898 1.00 67.92 72 TYR B N 1
ATOM 934 C CA . TYR B 2 49 ? -9.757 8.199 -51.453 1.00 68.49 72 TYR B CA 1
ATOM 935 C C . TYR B 2 49 ? -11.098 7.872 -52.132 1.00 69.94 72 TYR B C 1
ATOM 936 O O . TYR B 2 49 ? -11.143 7.176 -53.150 1.00 72.04 72 TYR B O 1
ATOM 945 N N . THR B 2 50 ? -12.182 8.380 -51.565 1.00 69.48 73 THR B N 1
ATOM 946 C CA . THR B 2 50 ? -13.511 8.160 -52.091 1.00 71.47 73 THR B CA 1
ATOM 947 C C . THR B 2 50 ? -13.691 8.938 -53.390 1.00 75.98 73 THR B C 1
ATOM 948 O O . THR B 2 50 ? -14.253 8.429 -54.376 1.00 78.14 73 THR B O 1
ATOM 952 N N . GLU B 2 51 ? -13.189 10.167 -53.385 1.00 77.43 74 GLU B N 1
ATOM 953 C CA . GLU B 2 51 ? -13.284 11.032 -54.546 1.00 82.28 74 GLU B CA 1
ATOM 954 C C . GLU B 2 51 ? -12.331 10.635 -55.686 1.00 84.50 74 GLU B C 1
ATOM 955 O O . GLU B 2 51 ? -12.701 10.735 -56.855 1.00 88.00 74 GLU B O 1
ATOM 961 N N . HIS B 2 52 ? -11.126 10.172 -55.346 1.00 83.18 75 HIS B N 1
ATOM 962 C CA . HIS B 2 52 ? -10.171 9.667 -56.344 1.00 85.37 75 HIS B CA 1
ATOM 963 C C . HIS B 2 52 ? -10.731 8.427 -57.061 1.00 86.14 75 HIS B C 1
ATOM 964 O O . HIS B 2 52 ? -10.394 8.157 -58.216 1.00 89.10 75 HIS B O 1
ATOM 971 N N . ALA B 2 53 ? -11.593 7.691 -56.363 1.00 84.13 76 ALA B N 1
ATOM 972 C CA . ALA B 2 53 ? -12.324 6.563 -56.935 1.00 85.21 76 ALA B CA 1
ATOM 973 C C . ALA B 2 53 ? -13.525 7.018 -57.759 1.00 88.30 76 ALA B C 1
ATOM 974 O O . ALA B 2 53 ? -14.067 6.231 -58.534 1.00 90.67 76 ALA B O 1
ATOM 976 N N . LYS B 2 54 ? -13.926 8.280 -57.591 1.00 88.66 77 LYS B N 1
ATOM 977 C CA . LYS B 2 54 ? -15.129 8.856 -58.227 1.00 92.13 77 LYS B CA 1
ATOM 978 C C . LYS B 2 54 ? -16.447 8.291 -57.670 1.00 91.64 77 LYS B C 1
ATOM 979 O O . LYS B 2 54 ? -17.396 8.016 -58.418 1.00 94.86 77 LYS B O 1
ATOM 985 N N . ARG B 2 55 ? -16.501 8.143 -56.352 1.00 87.65 78 ARG B N 1
ATOM 986 C CA . ARG B 2 55 ? -17.709 7.700 -55.685 1.00 87.38 78 ARG B CA 1
ATOM 987 C C . ARG B 2 55 ? -18.309 8.813 -54.838 1.00 86.71 78 ARG B C 1
ATOM 988 O O . ARG B 2 55 ? -17.657 9.830 -54.579 1.00 85.98 78 ARG B O 1
ATOM 996 N N . LYS B 2 56 ? -19.552 8.601 -54.408 1.00 87.27 79 LYS B N 1
ATOM 997 C CA . LYS B 2 56 ? -20.314 9.565 -53.606 1.00 86.91 79 LYS B CA 1
ATOM 998 C C . LYS B 2 56 ? -20.554 9.081 -52.177 1.00 82.31 79 LYS B C 1
ATOM 999 O O . LYS B 2 56 ? -21.055 9.834 -51.333 1.00 81.93 79 LYS B O 1
ATOM 1005 N N . THR B 2 57 ? -20.203 7.821 -51.924 1.00 78.81 80 THR B N 1
ATOM 1006 C CA . THR B 2 57 ? -20.372 7.185 -50.611 1.00 74.61 80 THR B CA 1
ATOM 1007 C C . THR B 2 57 ? -19.038 6.640 -50.083 1.00 69.26 80 THR B C 1
ATOM 1008 O O . THR B 2 57 ? -18.344 5.893 -50.781 1.00 69.19 80 THR B O 1
ATOM 1012 N N . VAL B 2 58 ? -18.692 7.021 -48.852 1.00 64.54 81 VAL B N 1
ATOM 1013 C CA . VAL B 2 58 ? -17.474 6.556 -48.185 1.00 59.22 81 VAL B CA 1
ATOM 1014 C C . VAL B 2 58 ? -17.664 5.132 -47.672 1.00 57.85 81 VAL B C 1
ATOM 1015 O O . VAL B 2 58 ? -18.566 4.872 -46.875 1.00 57.09 81 VAL B O 1
ATOM 1019 N N . THR B 2 59 ? -16.823 4.216 -48.157 1.00 57.07 82 THR B N 1
ATOM 1020 C CA . THR B 2 59 ? -16.964 2.778 -47.863 1.00 57.32 82 THR B CA 1
ATOM 1021 C C . THR B 2 59 ? -16.086 2.360 -46.696 1.00 54.13 82 THR B C 1
ATOM 1022 O O . THR B 2 59 ? -15.184 3.095 -46.305 1.00 51.66 82 THR B O 1
ATOM 1026 N N . SER B 2 60 ? -16.348 1.184 -46.139 1.00 54.52 83 SER B N 1
ATOM 1027 C CA . SER B 2 60 ? -15.488 0.660 -45.078 1.00 52.73 83 SER B CA 1
ATOM 1028 C C . SER B 2 60 ? -14.037 0.445 -45.566 1.00 52.39 83 SER B C 1
ATOM 1029 O O . SER B 2 60 ? -13.109 0.551 -44.774 1.00 50.97 83 SER B O 1
ATOM 1032 N N . LEU B 2 61 ? -13.851 0.174 -46.858 1.00 54.48 84 LEU B N 1
ATOM 1033 C CA . LEU B 2 61 ? -12.507 0.136 -47.456 1.00 54.70 84 LEU B CA 1
ATOM 1034 C C . LEU B 2 61 ? -11.830 1.504 -47.599 1.00 53.14 84 LEU B C 1
ATOM 1035 O O . LEU B 2 61 ? -10.606 1.592 -47.603 1.00 53.12 84 LEU B O 1
ATOM 1040 N N . ASP B 2 62 ? -12.621 2.560 -47.717 1.00 52.90 85 ASP B N 1
ATOM 1041 C CA . ASP B 2 62 ? -12.097 3.920 -47.699 1.00 51.98 85 ASP B CA 1
ATOM 1042 C C . ASP B 2 62 ? -11.551 4.246 -46.309 1.00 49.33 85 ASP B C 1
ATOM 1043 O O . ASP B 2 62 ? -10.495 4.871 -46.171 1.00 48.47 85 ASP B O 1
ATOM 1048 N N . VAL B 2 63 ? -12.289 3.813 -45.285 1.00 47.43 86 VAL B N 1
ATOM 1049 C CA . VAL B 2 63 ? -11.933 4.064 -43.909 1.00 44.31 86 VAL B CA 1
ATOM 1050 C C . VAL B 2 63 ? -10.711 3.233 -43.535 1.00 43.77 86 VAL B C 1
ATOM 1051 O O . VAL B 2 63 ? -9.800 3.728 -42.860 1.00 42.60 86 VAL B O 1
ATOM 1055 N N . VAL B 2 64 ? -10.709 1.976 -43.981 1.00 44.73 87 VAL B N 1
ATOM 1056 C CA . VAL B 2 64 ? -9.596 1.051 -43.783 1.00 45.06 87 VAL B CA 1
ATOM 1057 C C . VAL B 2 64 ? -8.274 1.587 -44.363 1.00 45.68 87 VAL B C 1
ATOM 1058 O O . VAL B 2 64 ? -7.274 1.656 -43.660 1.00 44.21 87 VAL B O 1
ATOM 1062 N N . TYR B 2 65 ? -8.270 1.969 -45.638 1.00 47.87 88 TYR B N 1
ATOM 1063 C CA . TYR B 2 65 ? -7.082 2.600 -46.221 1.00 49.90 88 TYR B CA 1
ATOM 1064 C C . TYR B 2 65 ? -6.665 3.809 -45.343 1.00 47.93 88 TYR B C 1
ATOM 1065 O O . TYR B 2 65 ? -5.489 3.972 -45.021 1.00 48.47 88 TYR B O 1
ATOM 1074 N N . ALA B 2 66 ? -7.623 4.625 -44.928 1.00 46.04 89 ALA B N 1
ATOM 1075 C CA . ALA B 2 66 ? -7.302 5.781 -44.092 1.00 45.32 89 ALA B CA 1
ATOM 1076 C C . ALA B 2 66 ? -6.667 5.364 -42.752 1.00 44.59 89 ALA B C 1
ATOM 1077 O O . ALA B 2 66 ? -5.728 6.005 -42.291 1.00 44.37 89 ALA B O 1
ATOM 1079 N N . LEU B 2 67 ? -7.178 4.280 -42.159 1.00 44.35 90 LEU B N 1
ATOM 1080 C CA . LEU B 2 67 ? -6.679 3.728 -40.897 1.00 44.11 90 LEU B CA 1
ATOM 1081 C C . LEU B 2 67 ? -5.278 3.124 -40.982 1.00 46.66 90 LEU B C 1
ATOM 1082 O O . LEU B 2 67 ? -4.477 3.317 -40.068 1.00 46.42 90 LEU B O 1
ATOM 1087 N N . LYS B 2 68 ? -4.987 2.394 -42.063 1.00 49.63 91 LYS B N 1
ATOM 1088 C CA . LYS B 2 68 ? -3.627 1.932 -42.348 1.00 53.33 91 LYS B CA 1
ATOM 1089 C C . LYS B 2 68 ? -2.576 3.056 -42.330 1.00 55.18 91 LYS B C 1
ATOM 1090 O O . LYS B 2 68 ? -1.455 2.837 -41.887 1.00 56.36 91 LYS B O 1
ATOM 1096 N N . ARG B 2 69 ? -2.940 4.249 -42.812 1.00 56.50 92 ARG B N 1
ATOM 1097 C CA . ARG B 2 69 ? -2.032 5.420 -42.796 1.00 59.47 92 ARG B CA 1
ATOM 1098 C C . ARG B 2 69 ? -1.771 5.913 -41.376 1.00 58.87 92 ARG B C 1
ATOM 1099 O O . ARG B 2 69 ? -0.627 6.160 -40.994 1.00 60.31 92 ARG B O 1
ATOM 1107 N N . GLN B 2 70 ? -2.853 6.052 -40.612 1.00 57.56 93 GLN B N 1
ATOM 1108 C CA . GLN B 2 70 ? -2.784 6.415 -39.213 1.00 58.09 93 GLN B CA 1
ATOM 1109 C C . GLN B 2 70 ? -2.048 5.353 -38.418 1.00 60.29 93 GLN B C 1
ATOM 1110 O O . GLN B 2 70 ? -1.411 5.664 -37.414 1.00 60.53 93 GLN B O 1
ATOM 1116 N N . GLY B 2 71 ? -2.156 4.102 -38.859 1.00 62.97 94 GLY B N 1
ATOM 1117 C CA . GLY B 2 71 ? -1.584 2.968 -38.137 1.00 66.40 94 GLY B CA 1
ATOM 1118 C C . GLY B 2 71 ? -0.075 2.964 -38.214 1.00 71.22 94 GLY B C 1
ATOM 1119 O O . GLY B 2 71 ? 0.606 2.548 -37.271 1.00 72.58 94 GLY B O 1
ATOM 1120 N N . ARG B 2 72 ? 0.453 3.447 -39.333 1.00 74.53 95 ARG B N 1
ATOM 1121 C CA . ARG B 2 72 ? 1.875 3.344 -39.573 1.00 80.10 95 ARG B CA 1
ATOM 1122 C C . ARG B 2 72 ? 2.630 4.466 -38.883 1.00 81.89 95 ARG B C 1
ATOM 1123 O O . ARG B 2 72 ? 3.757 4.258 -38.440 1.00 84.93 95 ARG B O 1
ATOM 1131 N N . THR B 2 73 ? 2.015 5.643 -38.763 1.00 54.17 96 THR B N 1
ATOM 1132 C CA . THR B 2 73 ? 2.619 6.701 -37.942 1.00 55.72 96 THR B CA 1
ATOM 1133 C C . THR B 2 73 ? 2.460 6.415 -36.423 1.00 56.56 96 THR B C 1
ATOM 1134 O O . THR B 2 73 ? 3.458 6.384 -35.694 1.00 56.76 96 THR B O 1
ATOM 1138 N N . LEU B 2 74 ? 1.229 6.171 -35.965 1.00 57.36 97 LEU B N 1
ATOM 1139 C CA . LEU B 2 74 ? 0.966 5.907 -34.532 1.00 58.42 97 LEU B CA 1
ATOM 1140 C C . LEU B 2 74 ? 1.420 4.500 -34.130 1.00 58.69 97 LEU B C 1
ATOM 1141 O O . LEU B 2 74 ? 2.522 4.317 -33.598 1.00 59.21 97 LEU B O 1
ATOM 1146 N N . VAL C 3 4 ? 5.802 -6.268 -3.984 1.00 52.91 44 VAL C N 1
ATOM 1147 C CA . VAL C 3 4 ? 5.002 -5.213 -4.698 1.00 52.71 44 VAL C CA 1
ATOM 1148 C C . VAL C 3 4 ? 4.539 -4.165 -3.711 1.00 51.96 44 VAL C C 1
ATOM 1149 O O . VAL C 3 4 ? 3.534 -4.348 -3.036 1.00 53.32 44 VAL C O 1
ATOM 1153 N N . VAL C 3 5 ? 5.270 -3.075 -3.624 1.00 50.25 45 VAL C N 1
ATOM 1154 C CA . VAL C 3 5 ? 5.020 -2.054 -2.617 1.00 49.75 45 VAL C CA 1
ATOM 1155 C C . VAL C 3 5 ? 3.935 -1.031 -3.051 1.00 49.04 45 VAL C C 1
ATOM 1156 O O . VAL C 3 5 ? 3.730 -0.804 -4.253 1.00 49.06 45 VAL C O 1
ATOM 1160 N N . TYR C 3 6 ? 3.232 -0.442 -2.076 1.00 48.15 46 TYR C N 1
ATOM 1161 C CA . TYR C 3 6 ? 2.258 0.618 -2.345 1.00 46.64 46 TYR C CA 1
ATOM 1162 C C . TYR C 3 6 ? 2.513 1.846 -1.488 1.00 46.34 46 TYR C C 1
ATOM 1163 O O . TYR C 3 6 ? 2.989 1.739 -0.353 1.00 46.78 46 TYR C O 1
ATOM 1172 N N . ILE C 3 7 ? 2.185 3.009 -2.035 1.00 45.28 47 ILE C N 1
ATOM 1173 C CA . ILE C 3 7 ? 2.330 4.268 -1.323 1.00 44.94 47 ILE C CA 1
ATOM 1174 C C . ILE C 3 7 ? 1.089 5.127 -1.546 1.00 45.47 47 ILE C C 1
ATOM 1175 O O . ILE C 3 7 ? 0.246 4.820 -2.411 1.00 45.61 47 ILE C O 1
ATOM 1180 N N . MET C 3 8 ? 1.002 6.212 -0.776 1.00 45.40 48 MET C N 1
ATOM 1181 C CA . MET C 3 8 ? -0.121 7.148 -0.839 1.00 46.05 48 MET C CA 1
ATOM 1182 C C . MET C 3 8 ? 0.069 8.182 -1.922 1.00 44.66 48 MET C C 1
ATOM 1183 O O . MET C 3 8 ? 1.071 8.887 -1.938 1.00 43.26 48 MET C O 1
ATOM 1188 N N . SER C 3 9 ? -0.925 8.269 -2.804 1.00 44.41 49 SER C N 1
ATOM 1189 C CA . SER C 3 9 ? -0.998 9.323 -3.800 1.00 43.50 49 SER C CA 1
ATOM 1190 C C . SER C 3 9 ? -1.236 10.675 -3.109 1.00 44.05 49 SER C C 1
ATOM 1191 O O . SER C 3 9 ? -1.599 10.711 -1.917 1.00 43.83 49 SER C O 1
ATOM 1194 N N . LYS C 3 10 ? -1.058 11.767 -3.860 1.00 43.86 50 LYS C N 1
ATOM 1195 C CA . LYS C 3 10 ? -1.365 13.100 -3.361 1.00 45.76 50 LYS C CA 1
ATOM 1196 C C . LYS C 3 10 ? -2.838 13.246 -2.993 1.00 47.10 50 LYS C C 1
ATOM 1197 O O . LYS C 3 10 ? -3.211 14.234 -2.366 1.00 48.08 50 LYS C O 1
ATOM 1203 N N . GLU C 3 11 ? -3.686 12.292 -3.380 1.00 47.20 51 GLU C N 1
ATOM 1204 C CA . GLU C 3 11 ? -5.072 12.346 -2.919 1.00 48.10 51 GLU C CA 1
ATOM 1205 C C . GLU C 3 11 ? -5.416 11.288 -1.834 1.00 48.58 51 GLU C C 1
ATOM 1206 O O . GLU C 3 11 ? -6.590 11.015 -1.545 1.00 48.76 51 GLU C O 1
ATOM 1212 N N . ASN C 3 12 ? -4.356 10.740 -1.217 1.00 47.90 52 ASN C N 1
ATOM 1213 C CA . ASN C 3 12 ? -4.447 9.781 -0.097 1.00 48.36 52 ASN C CA 1
ATOM 1214 C C . ASN C 3 12 ? -5.154 8.488 -0.434 1.00 48.23 52 ASN C C 1
ATOM 1215 O O . ASN C 3 12 ? -6.008 7.993 0.330 1.00 49.41 52 ASN C O 1
ATOM 1220 N N . ARG C 3 13 ? -4.818 7.968 -1.600 1.00 46.37 53 ARG C N 1
ATOM 1221 C CA . ARG C 3 13 ? -5.287 6.676 -1.998 1.00 46.77 53 ARG C CA 1
ATOM 1222 C C . ARG C 3 13 ? -4.060 5.897 -2.340 1.00 45.40 53 ARG C C 1
ATOM 1223 O O . ARG C 3 13 ? -3.036 6.465 -2.703 1.00 43.99 53 ARG C O 1
ATOM 1231 N N . LEU C 3 14 ? -4.157 4.588 -2.201 1.00 46.20 54 LEU C N 1
ATOM 1232 C CA . LEU C 3 14 ? -2.990 3.753 -2.339 1.00 45.61 54 LEU C CA 1
ATOM 1233 C C . LEU C 3 14 ? -2.770 3.458 -3.786 1.00 44.43 54 LEU C C 1
ATOM 1234 O O . LEU C 3 14 ? -3.703 3.044 -4.484 1.00 45.57 54 LEU C O 1
ATOM 1239 N N . ILE C 3 15 ? -1.529 3.685 -4.215 1.00 42.18 55 ILE C N 1
ATOM 1240 C CA . ILE C 3 15 ? -1.057 3.397 -5.569 1.00 40.66 55 ILE C CA 1
ATOM 1241 C C . ILE C 3 15 ? 0.231 2.587 -5.487 1.00 39.90 55 ILE C C 1
ATOM 1242 O O . ILE C 3 15 ? 0.996 2.769 -4.541 1.00 39.51 55 ILE C O 1
ATOM 1247 N N . PRO C 3 16 ? 0.464 1.682 -6.463 1.00 39.85 56 PRO C N 1
ATOM 1248 C CA . PRO C 3 16 ? 1.702 0.888 -6.514 1.00 39.83 56 PRO C CA 1
ATOM 1249 C C . PRO C 3 16 ? 2.946 1.777 -6.704 1.00 39.74 56 PRO C C 1
ATOM 1250 O O . PRO C 3 16 ? 2.903 2.753 -7.449 1.00 39.06 56 PRO C O 1
ATOM 1254 N N . LYS C 3 17 ? 4.022 1.468 -5.991 1.00 39.90 57 LYS C N 1
ATOM 1255 C CA . LYS C 3 17 ? 5.252 2.2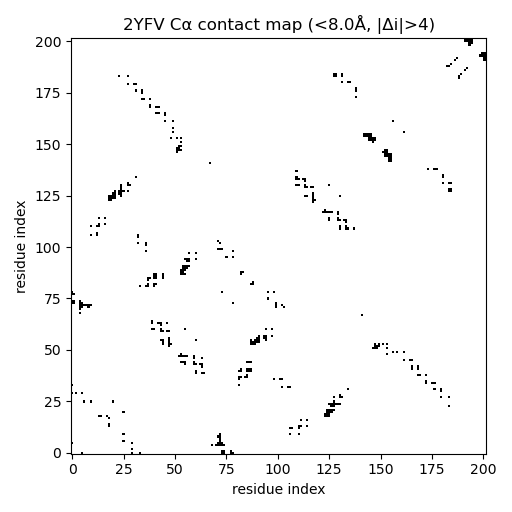44 -6.070 1.00 40.06 57 LYS C CA 1
ATOM 1256 C C . LYS C 3 17 ? 6.108 1.633 -7.174 1.00 39.80 57 LYS C C 1
ATOM 1257 O O . LYS C 3 17 ? 6.708 0.588 -6.991 1.00 40.35 57 LYS C O 1
ATOM 1263 N N . LEU C 3 18 ? 6.141 2.279 -8.330 1.00 39.31 58 LEU C N 1
ATOM 1264 C CA . LEU C 3 18 ? 6.810 1.723 -9.489 1.00 38.62 58 LEU C CA 1
ATOM 1265 C C . LEU C 3 18 ? 8.103 2.470 -9.700 1.00 37.46 58 LEU C C 1
ATOM 1266 O O . LEU C 3 18 ? 8.173 3.680 -9.464 1.00 37.91 58 LEU C O 1
ATOM 1271 N N . SER C 3 19 ? 9.130 1.757 -10.127 1.00 36.13 59 SER C N 1
ATOM 1272 C CA . SER C 3 19 ? 10.371 2.394 -10.502 1.00 35.49 59 SER C CA 1
ATOM 1273 C C . SER C 3 19 ? 10.207 3.132 -11.859 1.00 35.99 59 SER C C 1
ATOM 1274 O O . SER C 3 19 ? 9.311 2.821 -12.670 1.00 35.10 59 SER C O 1
ATOM 1277 N N . ASP C 3 20 ? 11.084 4.100 -12.109 1.00 36.49 60 ASP C N 1
ATOM 1278 C CA . ASP C 3 20 ? 11.082 4.788 -13.395 1.00 37.12 60 ASP C CA 1
ATOM 1279 C C . ASP C 3 20 ? 10.956 3.800 -14.555 1.00 38.20 60 ASP C C 1
ATOM 1280 O O . ASP C 3 20 ? 10.135 4.002 -15.452 1.00 38.30 60 ASP C O 1
ATOM 1285 N N . GLU C 3 21 ? 11.748 2.721 -14.512 1.00 38.62 61 GLU C N 1
ATOM 1286 C CA . GLU C 3 21 ? 11.739 1.691 -15.558 1.00 39.50 61 GLU C CA 1
ATOM 1287 C C . GLU C 3 21 ? 10.405 0.916 -15.704 1.00 39.70 61 GLU C C 1
ATOM 1288 O O . GLU C 3 21 ? 9.956 0.676 -16.829 1.00 40.26 61 GLU C O 1
ATOM 1294 N N . GLU C 3 22 ? 9.781 0.514 -14.594 1.00 39.43 62 GLU C N 1
ATOM 1295 C CA . GLU C 3 22 ? 8.529 -0.251 -14.656 1.00 39.96 62 GLU C CA 1
ATOM 1296 C C . GLU C 3 22 ? 7.423 0.601 -15.284 1.00 38.99 62 GLU C C 1
ATOM 1297 O O . GLU C 3 22 ? 6.604 0.084 -16.067 1.00 38.57 62 GLU C O 1
ATOM 1303 N N . VAL C 3 23 ? 7.428 1.898 -14.951 1.00 37.65 63 VAL C N 1
ATOM 1304 C CA . VAL C 3 23 ? 6.489 2.846 -15.517 1.00 37.40 63 VAL C CA 1
ATOM 1305 C C . VAL C 3 23 ? 6.639 2.857 -17.046 1.00 38.84 63 VAL C C 1
ATOM 1306 O O . VAL C 3 23 ? 5.638 2.712 -17.793 1.00 38.31 63 VAL C O 1
ATOM 1310 N N . MET C 3 24 ? 7.884 2.995 -17.505 1.00 39.87 64 MET C N 1
ATOM 1311 C CA . MET C 3 24 ? 8.190 2.948 -18.934 1.00 42.19 64 MET C CA 1
ATOM 1312 C C . MET C 3 24 ? 7.737 1.641 -19.591 1.00 42.30 64 MET C C 1
ATOM 1313 O O . MET C 3 24 ? 7.118 1.680 -20.653 1.00 42.41 64 MET C O 1
ATOM 1318 N N . GLU C 3 25 ? 8.010 0.498 -18.957 1.00 42.53 65 GLU C N 1
ATOM 1319 C CA . GLU C 3 25 ? 7.507 -0.794 -19.449 1.00 43.58 65 GLU C CA 1
ATOM 1320 C C . GLU C 3 25 ? 5.970 -0.881 -19.589 1.00 43.02 65 GLU C C 1
ATOM 1321 O O . GLU C 3 25 ? 5.455 -1.523 -20.517 1.00 43.25 65 GLU C O 1
ATOM 1327 N N . ARG C 3 26 ? 5.254 -0.220 -18.683 1.00 42.22 66 ARG C N 1
ATOM 1328 C CA . ARG C 3 26 ? 3.804 -0.062 -18.787 1.00 42.17 66 ARG C CA 1
ATOM 1329 C C . ARG C 3 26 ? 3.359 0.745 -20.014 1.00 41.98 66 ARG C C 1
ATOM 1330 O O . ARG C 3 26 ? 2.406 0.362 -20.683 1.00 41.94 66 ARG C O 1
ATOM 1338 N N . HIS C 3 27 ? 4.028 1.869 -20.288 1.00 41.42 67 HIS C N 1
ATOM 1339 C CA . HIS C 3 27 ? 3.804 2.628 -21.527 1.00 41.48 67 HIS C CA 1
ATOM 1340 C C . HIS C 3 27 ? 4.021 1.712 -22.720 1.00 42.40 67 HIS C C 1
ATOM 1341 O O . HIS C 3 27 ? 3.194 1.674 -23.616 1.00 42.16 67 HIS C O 1
ATOM 1348 N N . LYS C 3 28 ? 5.123 0.972 -22.720 1.00 44.10 68 LYS C N 1
ATOM 1349 C CA . LYS C 3 28 ? 5.428 0.030 -23.815 1.00 47.36 68 LYS C CA 1
ATOM 1350 C C . LYS C 3 28 ? 4.328 -1.023 -24.026 1.00 47.77 68 LYS C C 1
ATOM 1351 O O . LYS C 3 28 ? 3.860 -1.199 -25.155 1.00 48.64 68 LYS C O 1
ATOM 1357 N N . LYS C 3 29 ? 3.902 -1.692 -22.951 1.00 48.40 69 LYS C N 1
ATOM 1358 C CA . LYS C 3 29 ? 2.768 -2.643 -23.004 1.00 49.34 69 LYS C CA 1
ATOM 1359 C C . LYS C 3 29 ? 1.459 -1.996 -23.468 1.00 49.22 69 LYS C C 1
ATOM 1360 O O . LYS C 3 29 ? 0.695 -2.605 -24.223 1.00 49.70 69 LYS C O 1
ATOM 1366 N N . ALA C 3 30 ? 1.190 -0.776 -23.016 1.00 48.88 70 ALA C N 1
ATOM 1367 C CA . ALA C 3 30 ? 0.059 -0.018 -23.544 1.00 49.33 70 ALA C CA 1
ATOM 1368 C C . ALA C 3 30 ? 0.142 0.054 -25.070 1.00 50.22 70 ALA C C 1
ATOM 1369 O O . ALA C 3 30 ? -0.854 -0.173 -25.751 1.00 50.50 70 ALA C O 1
ATOM 1371 N N . ASP C 3 31 ? 1.338 0.336 -25.591 1.00 51.27 71 ASP C N 1
ATOM 1372 C CA . ASP C 3 31 ? 1.559 0.474 -27.036 1.00 52.99 71 ASP C CA 1
ATOM 1373 C C . ASP C 3 31 ? 1.506 -0.821 -27.846 1.00 53.40 71 ASP C C 1
ATOM 1374 O O . ASP C 3 31 ? 0.833 -0.856 -28.877 1.00 53.08 71 ASP C O 1
ATOM 1379 N N . GLU C 3 32 ? 2.209 -1.865 -27.399 1.00 54.26 72 GLU C N 1
ATOM 1380 C CA . GLU C 3 32 ? 2.062 -3.204 -28.000 1.00 56.11 72 GLU C CA 1
ATOM 1381 C C . GLU C 3 32 ? 0.574 -3.543 -28.142 1.00 55.93 72 GLU C C 1
ATOM 1382 O O . GLU C 3 32 ? 0.111 -4.011 -29.191 1.00 56.28 72 GLU C O 1
ATOM 1388 N N . ASN C 3 33 ? -0.161 -3.278 -27.064 1.00 55.47 73 ASN C N 1
ATOM 1389 C CA . ASN C 3 33 ? -1.573 -3.538 -26.994 1.00 55.56 73 ASN C CA 1
ATOM 1390 C C . ASN C 3 33 ? -2.443 -2.737 -27.931 1.00 55.32 73 ASN C C 1
ATOM 1391 O O . ASN C 3 33 ? -3.360 -3.287 -28.542 1.00 55.78 73 ASN C O 1
ATOM 1396 N N . MET C 3 34 ? -2.204 -1.440 -28.031 1.00 54.51 74 MET C N 1
ATOM 1397 C CA . MET C 3 34 ? -3.031 -0.666 -28.923 1.00 55.02 74 MET C CA 1
ATOM 1398 C C . MET C 3 34 ? -2.675 -0.945 -30.411 1.00 54.31 74 MET C C 1
ATOM 1399 O O . MET C 3 34 ? -3.507 -0.746 -31.294 1.00 54.18 74 MET C O 1
ATOM 1404 N N . LYS C 3 35 ? -1.463 -1.434 -30.667 1.00 53.39 75 LYS C N 1
ATOM 1405 C CA . LYS C 3 35 ? -1.043 -1.809 -32.022 1.00 53.79 75 LYS C CA 1
ATOM 1406 C C . LYS C 3 35 ? -1.843 -3.041 -32.469 1.00 52.59 75 LYS C C 1
ATOM 1407 O O . LYS C 3 35 ? -2.419 -3.068 -33.566 1.00 52.74 75 LYS C O 1
ATOM 1413 N N . ARG C 3 36 ? -1.883 -4.028 -31.582 1.00 50.47 76 ARG C N 1
ATOM 1414 C CA . ARG C 3 36 ? -2.593 -5.272 -31.779 1.00 50.22 76 ARG C CA 1
ATOM 1415 C C . ARG C 3 36 ? -4.104 -5.058 -32.039 1.00 48.54 76 ARG C C 1
ATOM 1416 O O . ARG C 3 36 ? -4.669 -5.653 -32.958 1.00 48.39 76 ARG C O 1
ATOM 1424 N N . VAL C 3 37 ? -4.721 -4.176 -31.258 1.00 46.76 77 VAL C N 1
ATOM 1425 C CA . VAL C 3 37 ? -6.127 -3.834 -31.382 1.00 45.17 77 VAL C CA 1
ATOM 1426 C C . VAL C 3 37 ? -6.387 -3.160 -32.724 1.00 45.64 77 VAL C C 1
ATOM 1427 O O . VAL C 3 37 ? -7.395 -3.419 -33.397 1.00 45.42 77 VAL C O 1
ATOM 1431 N N . TRP C 3 38 ? -5.467 -2.288 -33.113 1.00 45.52 78 TRP C N 1
ATOM 1432 C CA . TRP C 3 38 ? -5.635 -1.479 -34.292 1.00 45.71 78 TRP C CA 1
ATOM 1433 C C . TRP C 3 38 ? -5.600 -2.365 -35.509 1.00 46.19 78 TRP C C 1
ATOM 1434 O O . TRP C 3 38 ? -6.461 -2.274 -36.378 1.00 46.28 78 TRP C O 1
ATOM 1445 N N . SER C 3 39 ? -4.605 -3.240 -35.572 1.00 46.49 79 SER C N 1
ATOM 1446 C CA . SER C 3 39 ? -4.513 -4.166 -36.694 1.00 47.58 79 SER C CA 1
ATOM 1447 C C . SER C 3 39 ? -5.712 -5.130 -36.721 1.00 46.77 79 SER C C 1
ATOM 1448 O O . SER C 3 39 ? -6.158 -5.536 -37.790 1.00 47.26 79 SER C O 1
ATOM 1451 N N . GLN C 3 40 ? -6.247 -5.472 -35.553 1.00 45.76 80 GLN C N 1
ATOM 1452 C CA . GLN C 3 40 ? -7.456 -6.292 -35.491 1.00 46.02 80 GLN C CA 1
ATOM 1453 C C . GLN C 3 40 ? -8.680 -5.587 -36.045 1.00 45.70 80 GLN C C 1
ATOM 1454 O O . GLN C 3 40 ? -9.556 -6.226 -36.623 1.00 45.98 80 GLN C O 1
ATOM 1460 N N . ILE C 3 41 ? -8.749 -4.278 -35.846 1.00 45.40 81 ILE C N 1
ATOM 1461 C CA . ILE C 3 41 ? -9.852 -3.499 -36.378 1.00 45.54 81 ILE C CA 1
ATOM 1462 C C . ILE C 3 41 ? -9.729 -3.487 -37.891 1.00 46.44 81 ILE C C 1
ATOM 1463 O O . ILE C 3 41 ? -10.715 -3.669 -38.591 1.00 46.89 81 ILE C O 1
ATOM 1468 N N . ILE C 3 42 ? -8.509 -3.259 -38.381 1.00 46.92 82 ILE C N 1
ATOM 1469 C CA . ILE C 3 42 ? -8.242 -3.210 -39.801 1.00 47.59 82 ILE C CA 1
ATOM 1470 C C . ILE C 3 42 ? -8.566 -4.551 -40.464 1.00 48.26 82 ILE C C 1
ATOM 1471 O O . ILE C 3 42 ? -9.204 -4.578 -41.493 1.00 48.75 82 ILE C O 1
ATOM 1476 N N . GLN C 3 43 ? -8.157 -5.656 -39.851 1.00 48.75 83 GLN C N 1
ATOM 1477 C CA . GLN C 3 43 ? -8.404 -6.986 -40.407 1.00 50.02 83 GLN C CA 1
ATOM 1478 C C . GLN C 3 43 ? -9.897 -7.347 -40.477 1.00 49.44 83 GLN C C 1
ATOM 1479 O O . GLN C 3 43 ? -10.327 -7.956 -41.442 1.00 49.56 83 GLN C O 1
ATOM 1485 N N . LYS C 3 44 ? -10.661 -6.965 -39.454 1.00 48.62 84 LYS C N 1
ATOM 1486 C CA . LYS C 3 44 ? -12.098 -7.203 -39.394 1.00 48.50 84 LYS C CA 1
ATOM 1487 C C . LYS C 3 44 ? -12.825 -6.555 -40.560 1.00 48.62 84 LYS C C 1
ATOM 1488 O O . LYS C 3 44 ? -13.627 -7.201 -41.242 1.00 48.13 84 LYS C O 1
ATOM 1494 N N . TYR C 3 45 ? -12.558 -5.274 -40.783 1.00 48.83 85 TYR C N 1
ATOM 1495 C CA . TYR C 3 45 ? -13.330 -4.529 -41.766 1.00 49.43 85 TYR C CA 1
ATOM 1496 C C . TYR C 3 45 ? -12.825 -4.752 -43.175 1.00 50.01 85 TYR C C 1
ATOM 1497 O O . TYR C 3 45 ? -13.594 -4.644 -44.136 1.00 50.74 85 TYR C O 1
ATOM 1506 N N . GLU C 3 46 ? -11.549 -5.106 -43.281 1.00 50.00 86 GLU C N 1
ATOM 1507 C CA . GLU C 3 46 ? -10.897 -5.356 -44.564 1.00 50.82 86 GLU C CA 1
ATOM 1508 C C . GLU C 3 46 ? -11.251 -6.719 -45.189 1.00 50.12 86 GLU C C 1
ATOM 1509 O O . GLU C 3 46 ? -11.286 -6.846 -46.408 1.00 50.74 86 GLU C O 1
ATOM 1515 N N . SER C 3 47 ? -11.510 -7.723 -44.349 1.00 49.22 87 SER C N 1
ATOM 1516 C CA . SER C 3 47 ? -11.827 -9.088 -44.779 1.00 48.56 87 SER C CA 1
ATOM 1517 C C . SER C 3 47 ? -12.907 -9.134 -45.870 1.00 48.95 87 SER C C 1
ATOM 1518 O O . SER C 3 47 ? -13.906 -8.402 -45.785 1.00 48.77 87 SER C O 1
ATOM 1521 N N . ILE C 3 48 ? -12.708 -9.976 -46.893 1.00 49.42 88 ILE C N 1
ATOM 1522 C CA . ILE C 3 48 ? -13.743 -10.170 -47.918 1.00 50.16 88 ILE C CA 1
ATOM 1523 C C . ILE C 3 48 ? -15.014 -10.756 -47.292 1.00 49.26 88 ILE C C 1
ATOM 1524 O O . ILE C 3 48 ? -16.097 -10.557 -47.831 1.00 48.75 88 ILE C O 1
ATOM 1529 N N . ASP C 3 49 ? -14.865 -11.500 -46.188 1.00 48.80 89 ASP C N 1
ATOM 1530 C CA . ASP C 3 49 ? -15.991 -12.115 -45.483 1.00 48.81 89 ASP C CA 1
ATOM 1531 C C . ASP C 3 49 ? -17.035 -11.126 -44.952 1.00 50.01 89 ASP C C 1
ATOM 1532 O O . ASP C 3 49 ? -18.182 -11.495 -44.731 1.00 49.51 89 ASP C O 1
ATOM 1537 N N . ASN C 3 50 ? -16.670 -9.866 -44.753 1.00 52.00 90 ASN C N 1
ATOM 1538 C CA . ASN C 3 50 ? -17.742 -8.907 -44.547 1.00 53.98 90 ASN C CA 1
ATOM 1539 C C . ASN C 3 50 ? -17.851 -7.814 -45.594 1.00 55.32 90 ASN C C 1
ATOM 1540 O O . ASN C 3 50 ? -18.611 -6.866 -45.426 1.00 56.14 90 ASN C O 1
ATOM 1545 N N . GLN C 3 51 ? -17.108 -7.976 -46.683 1.00 56.29 91 GLN C N 1
ATOM 1546 C CA . GLN C 3 51 ? -17.538 -7.440 -47.968 1.00 58.12 91 GLN C CA 1
ATOM 1547 C C . GLN C 3 51 ? -18.472 -8.542 -48.530 1.00 57.44 91 GLN C C 1
ATOM 1548 O O . GLN C 3 51 ? -18.522 -9.655 -47.985 1.00 57.58 91 GLN C O 1
ATOM 1554 N N . GLY C 3 52 ? -19.237 -8.271 -49.578 1.00 57.39 92 GLY C N 1
ATOM 1555 C CA . GLY C 3 52 ? -20.104 -9.337 -50.105 1.00 55.66 92 GLY C CA 1
ATOM 1556 C C . GLY C 3 52 ? -19.224 -10.549 -50.375 1.00 54.17 92 GLY C C 1
ATOM 1557 O O . GLY C 3 52 ? -18.206 -10.433 -51.085 1.00 56.25 92 GLY C O 1
ATOM 1558 N N . ASP C 3 53 ? -19.573 -11.688 -49.788 1.00 50.16 93 ASP C N 1
ATOM 1559 C CA . ASP C 3 53 ? -18.758 -12.876 -49.889 1.00 47.18 93 ASP C CA 1
ATOM 1560 C C . ASP C 3 53 ? -19.584 -14.156 -49.911 1.00 43.77 93 ASP C C 1
ATOM 1561 O O . ASP C 3 53 ? -20.513 -14.287 -49.135 1.00 41.58 93 ASP C O 1
ATOM 1566 N N . VAL C 3 54 ? -19.231 -15.106 -50.771 1.00 41.60 94 VAL C N 1
ATOM 1567 C CA . VAL C 3 54 ? -19.790 -16.466 -50.661 1.00 39.50 94 VAL C CA 1
ATOM 1568 C C . VAL C 3 54 ? -18.665 -17.476 -50.734 1.00 39.09 94 VAL C C 1
ATOM 1569 O O . VAL C 3 54 ? -17.771 -17.328 -51.554 1.00 39.72 94 VAL C O 1
ATOM 1573 N N . ILE C 3 55 ? -18.726 -18.502 -49.886 1.00 38.02 95 ILE C N 1
ATOM 1574 C CA . ILE C 3 55 ? -17.638 -19.480 -49.749 1.00 38.49 95 ILE C CA 1
ATOM 1575 C C . ILE C 3 55 ? -18.134 -20.899 -50.055 1.00 38.36 95 ILE C C 1
ATOM 1576 O O . ILE C 3 55 ? -19.166 -21.302 -49.552 1.00 37.81 95 ILE C O 1
ATOM 1581 N N . ASP C 3 56 ? -17.411 -21.647 -50.879 1.00 38.85 96 ASP C N 1
ATOM 1582 C CA . ASP C 3 56 ? -17.764 -23.047 -51.113 1.00 39.39 96 ASP C CA 1
ATOM 1583 C C . ASP C 3 56 ? -17.136 -23.869 -50.007 1.00 38.93 96 ASP C C 1
ATOM 1584 O O . ASP C 3 56 ? -15.932 -23.776 -49.780 1.00 40.17 96 ASP C O 1
ATOM 1589 N N . LEU C 3 57 ? -17.935 -24.681 -49.333 1.00 37.75 97 LEU C N 1
ATOM 1590 C CA . LEU C 3 57 ? -17.455 -25.462 -48.203 1.00 38.28 97 LEU C CA 1
ATOM 1591 C C . LEU C 3 57 ? -16.645 -26.699 -48.621 1.00 40.17 97 LEU C C 1
ATOM 1592 O O . LEU C 3 57 ? -15.908 -27.266 -47.807 1.00 40.97 97 LEU C O 1
ATOM 1597 N N . GLN C 3 58 ? -16.775 -27.110 -49.883 1.00 41.18 98 GLN C N 1
ATOM 1598 C CA . GLN C 3 58 ? -15.996 -28.218 -50.408 1.00 42.83 98 GLN C CA 1
ATOM 1599 C C . GLN C 3 58 ? -14.545 -27.802 -50.495 1.00 43.64 98 GLN C C 1
ATOM 1600 O O . GLN C 3 58 ? -13.652 -28.527 -50.044 1.00 44.31 98 GLN C O 1
ATOM 1606 N N . THR C 3 59 ? -14.308 -26.636 -51.094 1.00 43.82 99 THR C N 1
ATOM 1607 C CA . THR C 3 59 ? -12.933 -26.189 -51.350 1.00 45.66 99 THR C CA 1
ATOM 1608 C C . THR C 3 59 ? -12.397 -25.309 -50.232 1.00 45.97 99 THR C C 1
ATOM 1609 O O . THR C 3 59 ? -11.196 -25.251 -50.063 1.00 47.10 99 THR C O 1
ATOM 1613 N N . GLY C 3 60 ? -13.292 -24.640 -49.482 1.00 45.47 100 GLY C N 1
ATOM 1614 C CA . GLY C 3 60 ? -12.923 -23.553 -48.563 1.00 45.93 100 GLY C CA 1
ATOM 1615 C C . GLY C 3 60 ? -12.678 -22.211 -49.250 1.00 47.50 100 GLY C C 1
ATOM 1616 O O . GLY C 3 60 ? -12.382 -21.208 -48.604 1.00 48.02 100 GLY C O 1
ATOM 1617 N N . GLU C 3 61 ? -12.804 -22.172 -50.569 1.00 48.66 101 GLU C N 1
ATOM 1618 C CA . GLU C 3 61 ? -12.446 -20.967 -51.322 1.00 49.91 101 GLU C CA 1
ATOM 1619 C C . GLU C 3 61 ? -13.642 -20.065 -51.561 1.00 49.26 101 GLU C C 1
ATOM 1620 O O . GLU C 3 61 ? -14.773 -20.538 -51.675 1.00 49.48 101 GLU C O 1
ATOM 1622 N N . VAL C 3 62 ? -13.387 -18.767 -51.647 1.00 49.81 102 VAL C N 1
ATOM 1623 C CA . VAL C 3 62 ? -14.390 -17.775 -52.058 1.00 49.63 102 VAL C CA 1
ATOM 1624 C C . VAL C 3 62 ? -14.900 -18.068 -53.478 1.00 50.60 102 VAL C C 1
ATOM 1625 O O . VAL C 3 62 ? -14.114 -18.226 -54.410 1.00 51.56 102 VAL C O 1
ATOM 1629 N N . ILE C 3 63 ? -16.217 -18.158 -53.624 1.00 50.38 103 ILE C N 1
ATOM 1630 C CA . ILE C 3 63 ? -16.848 -18.407 -54.922 1.00 51.47 103 ILE C CA 1
ATOM 1631 C C . ILE C 3 63 ? -16.819 -17.146 -55.799 1.00 52.29 103 ILE C C 1
ATOM 1632 O O . ILE C 3 63 ? -17.667 -16.264 -55.658 1.00 51.97 103 ILE C O 1
#

Secondary structure (DSSP, 8-state):
--HHHHHHHHHHHHHTT--EE-HHHHHHHHHHHHHHHHHHHHHHHHHHHHTT-SEE-HHHHHHHHH--/-TTTTS-HHHHHHHHHHTT--EE-THHHHHHHHHHHHHHHHHHHHHHHHHHHTT-SEE-HHHHHHHHHHHHHH-/--EEE-TTS-EEE---HHHHHHHHHHHHHHHHHHHHHHHHHHHSGGGSS--B-TTT-SB-

Sequence (202 aa):
ISRMPFARLVKEVTDQFTLRWQSMAIMALQEASEAYLVGLLEHTNLLALHAKRITIMRKDMQLARRIRDNIQGITKPAIRRLARRGGVKRISGLIYEEVRNVLKTFLESVIRDAVTYTEHAKRKTVTSLDVVYALKRQGRTLVVYIMSKENRLIPKLSDEEVMERHKKADENMKRVWSQIIQKYESIDNQGDVIDLQTGEVI

Foldseek 3Di:
DDQVVLVVVVVVVVVVVDDDDDPVRSVVVVVVVVVVVVVLVVQQCVVCVVVVHNDGDPVSSVVSVVVD/DVCQPHHPVRVVVVVVVVVDDDDDPVVSVVVSVVVVVVCVQLVVQLVVVCVVVPHDDRDPVSSVVSVVVVVVVD/DDWDQDPVGDIDHDDDPVVVVVVVVVVVVVVVVVVVVVVCVVVDCVPVDWDADPVVRDTD

Radius of gyration: 19.36 Å; Cα contacts (8 Å, |Δi|>4): 258; chains: 3; bounding box: 38×49×58 Å

CATH classification: 1.10.20.10

Nearest PDB structures (foldseek):
  7x58-assembly1_A  TM=9.863E-01  e=1.351E-06  Homo sapiens
  7e8d-assembly1_E  TM=9.830E-01  e=1.656E-06  Homo sapiens
  6hts-assembly1_M  TM=9.706E-01  e=1.547E-06  Homo sapiens
  4x23-assembly1_A  TM=9.603E-01  e=2.485E-06  Drosophila melanogaster
  5bs7-assembly1_D  TM=8.363E-01  e=3.246E-01  Xenopus laevis